Protein AF-A0A818NCE5-F1 (afdb_monomer)

Nearest PDB structures (foldseek):
  3apo-assembly1_A  TM=4.478E-01  e=1.275E-03  Mus musculus
  1x5d-assembly1_A  TM=5.214E-01  e=1.894E-02  Homo sapiens
  1v9w-assembly1_A  TM=5.806E-01  e=6.401E-01  Mus musculus
  7xq3-assembly1_C  TM=5.346E-01  e=2.468E+00  Oncomelania hupensis
  8dbt-assembly1_W  TM=2.661E-01  e=5.291E+00  Escherichia coli

Radius of gyration: 24.24 Å; Cα contacts (8 Å, |Δi|>4): 466; chains: 1; bounding box: 71×72×62 Å

Organism: NCBI:txid392033

Foldseek 3Di:
DVVVVVVVVVVVVVVVVVVVVVVVVVVVVVVVVCVVQQPAFDDLVPDDPVQLVLLCLLLLFFDPPDPDSVVSSVVSQQAFTDTRCSSVPDLPPQPCPDAAEDAAPVSVVVVVLVVQLAKEKEKEDAAPVLADDPDDDDPVLVSVLQSSVVQLRHHYYYYYLNRPDDDVVRVPDHAIKMWIWDHDAPDSDTDIDIDGDPDPCCSDNSVVSVVLQVVLVVVCVVRPDLPDDDPPLAKEKEKETEDDPPDTTDRSSLSSCCSNCVNHYHYHYHHDHPATIWIWIGHRPDPDIQTCDHNPPPDPDHDYNRDDGSVSVVVVVVVVVCVVPDPCVVVVVVVVVSPDPPPDDPPDPDPDDDDDD

Structure (mmCIF, N/CA/C/O backbone):
data_AF-A0A818NCE5-F1
#
_entry.id   AF-A0A818NCE5-F1
#
loop_
_atom_site.group_PDB
_atom_site.id
_atom_site.type_symbol
_atom_site.label_atom_id
_atom_site.label_alt_id
_atom_site.label_comp_id
_atom_site.label_asym_id
_atom_site.label_entity_id
_atom_site.label_seq_id
_atom_site.pdbx_PDB_ins_code
_atom_site.Cartn_x
_atom_site.Cartn_y
_atom_site.Cartn_z
_atom_site.occupancy
_atom_site.B_iso_or_equiv
_atom_site.auth_seq_id
_atom_site.auth_comp_id
_atom_site.auth_asym_id
_atom_site.auth_atom_id
_atom_site.pdbx_PDB_model_num
ATOM 1 N N . MET A 1 1 ? -53.556 -3.071 -23.554 1.00 58.25 1 MET A N 1
ATOM 2 C CA . MET A 1 1 ? -52.101 -2.890 -23.779 1.00 58.25 1 MET A CA 1
ATOM 3 C C . MET A 1 1 ? -51.393 -2.327 -22.546 1.00 58.25 1 MET A C 1
ATOM 5 O O . MET A 1 1 ? -50.418 -2.923 -22.117 1.00 58.25 1 MET A O 1
ATOM 9 N N . ILE A 1 2 ? -51.922 -1.269 -21.921 1.00 68.62 2 ILE A N 1
ATOM 10 C CA . ILE A 1 2 ? -51.365 -0.621 -20.713 1.00 68.62 2 ILE A CA 1
ATOM 11 C C . ILE A 1 2 ? -51.203 -1.572 -19.508 1.00 68.62 2 ILE A C 1
ATOM 13 O O . ILE A 1 2 ? -50.186 -1.516 -18.826 1.00 68.62 2 ILE A O 1
ATOM 17 N N . SER A 1 3 ? -52.131 -2.513 -19.290 1.00 71.50 3 SER A N 1
ATOM 18 C CA . SER A 1 3 ? -52.043 -3.470 -18.172 1.00 71.50 3 SER A CA 1
ATOM 19 C C . SER A 1 3 ? -50.799 -4.365 -18.227 1.00 71.50 3 SER A C 1
ATOM 21 O O . SER A 1 3 ? -50.176 -4.601 -17.199 1.00 71.50 3 SER A O 1
ATOM 23 N N . ARG A 1 4 ? -50.379 -4.812 -19.420 1.00 74.19 4 ARG A N 1
ATOM 24 C CA . ARG A 1 4 ? -49.180 -5.653 -19.583 1.00 74.19 4 ARG A CA 1
ATOM 25 C C . ARG A 1 4 ? -47.896 -4.902 -19.226 1.00 74.19 4 ARG A C 1
ATOM 27 O O . ARG A 1 4 ? -47.033 -5.480 -18.579 1.00 74.19 4 ARG A O 1
ATOM 34 N N . TYR A 1 5 ? -47.795 -3.619 -19.576 1.00 83.56 5 TYR A N 1
ATOM 35 C CA . TYR A 1 5 ? -46.645 -2.791 -19.196 1.00 83.56 5 TYR A CA 1
ATOM 36 C C . TYR A 1 5 ? -46.594 -2.535 -17.687 1.00 83.56 5 TYR A C 1
ATOM 38 O O . TYR A 1 5 ? -45.516 -2.593 -17.106 1.00 83.56 5 TYR A O 1
ATOM 46 N N . ILE A 1 6 ? -47.746 -2.352 -17.034 1.00 86.38 6 ILE A N 1
ATOM 47 C CA . ILE A 1 6 ? -47.818 -2.198 -15.573 1.00 86.38 6 ILE A CA 1
ATOM 48 C C . ILE A 1 6 ? -47.312 -3.459 -14.859 1.00 86.38 6 ILE A C 1
ATOM 50 O O . ILE A 1 6 ? -46.523 -3.346 -13.924 1.00 86.38 6 ILE A O 1
ATOM 54 N N . PHE A 1 7 ? -47.693 -4.656 -15.320 1.00 86.69 7 PHE A N 1
ATOM 55 C CA . PHE A 1 7 ? -47.187 -5.910 -14.746 1.00 86.69 7 PHE A CA 1
ATOM 56 C C . PHE A 1 7 ? -45.677 -6.083 -14.938 1.00 86.69 7 PHE A C 1
ATOM 58 O O . PHE A 1 7 ? -44.996 -6.536 -14.023 1.00 86.69 7 PHE A O 1
ATOM 65 N N . VAL A 1 8 ? -45.137 -5.673 -16.088 1.00 87.88 8 VAL A N 1
ATOM 66 C CA . VAL A 1 8 ? -43.687 -5.699 -16.336 1.00 87.88 8 VAL A CA 1
ATOM 67 C C . VAL A 1 8 ? -42.954 -4.696 -15.437 1.00 87.88 8 VAL A C 1
ATOM 69 O O . VAL A 1 8 ? -41.940 -5.043 -14.838 1.00 87.88 8 VAL A O 1
ATOM 72 N N . CYS A 1 9 ? -43.480 -3.480 -15.261 1.00 84.56 9 CYS A N 1
ATOM 73 C CA . CYS A 1 9 ? -42.912 -2.504 -14.328 1.00 84.56 9 CYS A CA 1
ATOM 74 C C . CYS A 1 9 ? -42.954 -3.006 -12.877 1.00 84.56 9 CYS A C 1
ATOM 76 O O . CYS A 1 9 ? -41.949 -2.912 -12.176 1.00 84.56 9 CYS A O 1
ATOM 78 N N . LEU A 1 10 ? -44.072 -3.594 -12.436 1.00 88.56 10 LEU A N 1
ATOM 79 C CA . LEU A 1 10 ? -44.191 -4.202 -11.106 1.00 88.56 10 LEU A CA 1
ATOM 80 C C . LEU A 1 10 ? -43.206 -5.357 -10.909 1.00 88.56 10 LEU A C 1
ATOM 82 O O . LEU A 1 10 ? -42.620 -5.468 -9.835 1.00 88.56 10 LEU A O 1
ATOM 86 N N . TYR A 1 11 ? -42.978 -6.173 -11.940 1.00 91.00 11 TYR A N 1
ATOM 87 C CA . TYR A 1 11 ? -41.977 -7.236 -11.908 1.00 91.00 11 TYR A CA 1
ATOM 88 C C . TYR A 1 11 ? -40.563 -6.678 -11.696 1.00 91.00 11 TYR A C 1
ATOM 90 O O . TYR A 1 11 ? -39.866 -7.130 -10.793 1.00 91.00 11 TYR A O 1
ATOM 98 N N . PHE A 1 12 ? -40.152 -5.655 -12.455 1.00 84.06 12 PHE A N 1
ATOM 99 C CA . PHE A 1 12 ? -38.830 -5.037 -12.280 1.00 84.06 12 PHE A CA 1
ATOM 100 C C . PHE A 1 12 ? -38.672 -4.349 -10.922 1.00 84.06 12 PHE A C 1
ATOM 102 O O . PHE A 1 12 ? -37.614 -4.456 -10.305 1.00 84.06 12 PHE A O 1
ATOM 109 N N . ILE A 1 13 ? -39.723 -3.687 -10.431 1.00 80.00 13 ILE A N 1
ATOM 110 C CA . ILE A 1 13 ? -39.726 -3.068 -9.101 1.00 80.00 13 ILE A CA 1
ATOM 111 C C . ILE A 1 13 ? -39.593 -4.149 -8.021 1.00 80.00 13 ILE A C 1
ATOM 113 O O . ILE A 1 13 ? -38.730 -4.043 -7.155 1.00 80.00 13 ILE A O 1
ATOM 117 N N . SER A 1 14 ? -40.387 -5.220 -8.094 1.00 81.62 14 SER A N 1
ATOM 118 C CA . SER A 1 14 ? -40.321 -6.343 -7.153 1.00 81.62 14 SER A CA 1
ATOM 119 C C . SER A 1 14 ? -38.953 -7.026 -7.177 1.00 81.62 14 SER A C 1
ATOM 121 O O . SER A 1 14 ? -38.355 -7.224 -6.123 1.00 81.62 14 SER A O 1
ATOM 123 N N . PHE A 1 15 ? -38.409 -7.301 -8.363 1.00 83.25 15 PHE A N 1
ATOM 124 C CA . PHE A 1 15 ? -37.081 -7.888 -8.529 1.00 83.25 15 PHE A CA 1
ATOM 125 C C . PHE A 1 15 ? -35.980 -6.993 -7.943 1.00 83.25 15 PHE A C 1
ATOM 127 O O . PHE A 1 15 ? -35.082 -7.478 -7.256 1.00 83.25 15 PHE A O 1
ATOM 134 N N . PHE A 1 16 ? -36.075 -5.675 -8.141 1.00 80.00 16 PHE A N 1
ATOM 135 C CA . PHE A 1 16 ? -35.169 -4.712 -7.521 1.00 80.00 16 PHE A CA 1
ATOM 136 C C . PHE A 1 16 ? -35.257 -4.745 -5.989 1.00 80.00 16 PHE A C 1
ATOM 138 O O . PHE A 1 16 ? -34.224 -4.800 -5.322 1.00 80.00 16 PHE A O 1
ATOM 145 N N . PHE A 1 17 ? -36.467 -4.765 -5.421 1.00 77.62 17 PHE A N 1
ATOM 146 C CA . PHE A 1 17 ? -36.656 -4.862 -3.971 1.00 77.62 17 PHE A CA 1
ATOM 147 C C . PHE A 1 17 ? -36.130 -6.182 -3.402 1.00 77.62 17 PHE A C 1
ATOM 149 O O . PHE A 1 17 ? -35.445 -6.160 -2.385 1.00 77.62 17 PHE A O 1
ATOM 156 N N . ILE A 1 18 ? -36.388 -7.313 -4.063 1.00 78.56 18 ILE A N 1
ATOM 157 C CA . ILE A 1 18 ? -35.902 -8.630 -3.631 1.00 78.56 18 ILE A CA 1
ATOM 158 C C . ILE A 1 18 ? -34.373 -8.663 -3.634 1.00 78.56 18 ILE A C 1
ATOM 160 O O . ILE A 1 18 ? -33.782 -9.071 -2.638 1.00 78.56 18 ILE A O 1
ATOM 164 N N . ASN A 1 19 ? -33.725 -8.162 -4.690 1.00 68.50 19 ASN A N 1
ATOM 165 C CA . ASN A 1 19 ? -32.264 -8.070 -4.727 1.00 68.50 19 ASN A CA 1
ATOM 166 C C . ASN A 1 19 ? -31.724 -7.156 -3.626 1.00 68.50 19 ASN A C 1
ATOM 168 O O . ASN A 1 19 ? -30.747 -7.499 -2.974 1.00 68.50 19 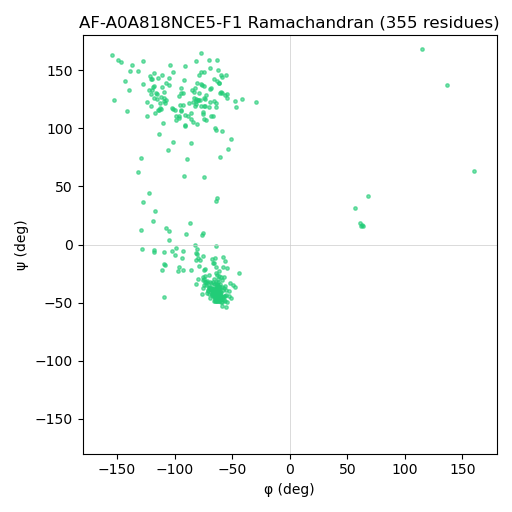ASN A O 1
ATOM 172 N N . ARG A 1 20 ? -32.389 -6.031 -3.342 1.00 71.62 20 ARG A N 1
ATOM 173 C CA . ARG A 1 20 ? -31.982 -5.147 -2.242 1.00 71.62 20 ARG A CA 1
ATOM 174 C C . ARG A 1 20 ? -32.150 -5.780 -0.868 1.00 71.62 20 ARG A C 1
ATOM 176 O O . ARG A 1 20 ? -31.291 -5.588 -0.014 1.00 71.62 20 ARG A O 1
ATOM 183 N N . VAL A 1 21 ? -33.220 -6.538 -0.647 1.00 70.06 21 VAL A N 1
ATOM 184 C CA . VAL A 1 21 ? -33.417 -7.295 0.595 1.00 70.06 21 VAL A CA 1
ATOM 185 C C . VAL A 1 21 ? -32.382 -8.411 0.710 1.00 70.06 21 VAL A C 1
ATOM 187 O O . VAL A 1 21 ? -31.851 -8.622 1.794 1.00 70.06 21 VAL A O 1
ATOM 190 N N . TYR A 1 22 ? -32.044 -9.082 -0.391 1.00 70.50 22 TYR A N 1
ATOM 191 C CA . TYR A 1 22 ? -30.998 -10.101 -0.424 1.00 70.50 22 TYR A CA 1
ATOM 192 C C . TYR A 1 22 ? -29.609 -9.514 -0.136 1.00 70.50 22 TYR A C 1
ATOM 194 O O . TYR A 1 22 ? -28.884 -10.062 0.691 1.00 70.50 22 TYR A O 1
ATOM 202 N N . ASP A 1 23 ? -29.270 -8.366 -0.727 1.00 56.53 23 ASP A N 1
ATOM 203 C CA . ASP A 1 23 ? -28.036 -7.626 -0.440 1.00 56.53 23 ASP A CA 1
ATOM 204 C C . ASP A 1 23 ? -27.967 -7.215 1.037 1.00 56.53 23 ASP A C 1
ATOM 206 O O . ASP A 1 23 ? -26.934 -7.379 1.688 1.00 56.53 23 ASP A O 1
ATOM 210 N N . LEU A 1 24 ? -29.078 -6.714 1.590 1.00 61.72 24 LEU A N 1
ATOM 211 C CA . LEU A 1 24 ? -29.182 -6.370 3.008 1.00 61.72 24 LEU A CA 1
ATOM 212 C C . LEU A 1 24 ? -29.054 -7.609 3.897 1.00 61.72 24 LEU A C 1
ATOM 214 O O . LEU A 1 24 ? -28.358 -7.555 4.902 1.00 61.72 24 LEU A O 1
ATOM 218 N N . TYR A 1 25 ? -29.679 -8.729 3.539 1.00 68.25 25 TYR A N 1
ATOM 219 C CA . TYR A 1 25 ? -29.597 -9.979 4.291 1.00 68.25 25 TYR A CA 1
ATOM 220 C C . TYR A 1 25 ? -28.177 -10.554 4.286 1.00 68.25 25 TYR A C 1
ATOM 222 O O . TYR A 1 25 ? -27.645 -10.867 5.348 1.00 68.25 25 TYR A O 1
ATOM 230 N N . GLN A 1 26 ? -27.533 -10.627 3.117 1.00 58.28 26 GLN A N 1
ATOM 231 C CA . GLN A 1 26 ? -26.119 -10.985 2.975 1.00 58.28 26 GLN A CA 1
ATOM 232 C C . GLN A 1 26 ? -25.238 -10.068 3.830 1.00 58.28 26 GLN A C 1
ATOM 234 O O . GLN A 1 26 ? -24.364 -10.548 4.550 1.00 58.28 26 GLN A O 1
ATOM 239 N N . TYR A 1 27 ? -25.513 -8.761 3.817 1.00 55.12 27 TYR A N 1
ATOM 240 C CA . TYR A 1 27 ? -24.816 -7.790 4.650 1.00 55.12 27 TYR A CA 1
ATOM 241 C C . TYR A 1 27 ? -25.033 -8.045 6.146 1.00 55.12 27 TYR A C 1
ATOM 243 O O . TYR A 1 27 ? -24.051 -8.117 6.872 1.00 55.12 27 TYR A O 1
ATOM 251 N N . TYR A 1 28 ? -26.269 -8.244 6.616 1.00 52.88 28 TYR A N 1
ATOM 252 C CA . TYR A 1 28 ? -26.583 -8.520 8.025 1.00 52.88 28 TYR A CA 1
ATOM 253 C C . TYR A 1 28 ? -26.007 -9.851 8.507 1.00 52.88 28 TYR A C 1
ATOM 255 O O . TYR A 1 28 ? -25.468 -9.917 9.610 1.00 52.88 28 TYR A O 1
ATOM 263 N N . PHE A 1 29 ? -26.082 -10.900 7.691 1.00 54.97 29 PHE A N 1
ATOM 264 C CA . PHE A 1 29 ? -25.510 -12.204 8.006 1.00 54.97 29 PHE A CA 1
ATOM 265 C C . PHE A 1 29 ? -23.981 -12.126 8.099 1.00 54.97 29 PHE A C 1
ATOM 267 O O . PHE A 1 29 ? -23.380 -12.615 9.059 1.00 54.97 29 PHE A O 1
ATOM 274 N N . HIS A 1 30 ? -23.352 -11.416 7.162 1.00 50.16 30 HIS A N 1
ATOM 275 C CA . HIS A 1 30 ? -21.926 -11.119 7.206 1.00 50.16 30 HIS A CA 1
ATOM 276 C C . HIS A 1 30 ? -21.578 -10.195 8.389 1.00 50.16 30 HIS A C 1
ATOM 278 O O . HIS A 1 30 ? -20.522 -10.340 8.988 1.00 50.16 30 HIS A O 1
ATOM 284 N N . LEU A 1 31 ? -22.444 -9.264 8.795 1.00 47.69 31 LEU A N 1
ATOM 285 C CA . LEU A 1 31 ? -22.202 -8.391 9.950 1.00 47.69 31 LEU A CA 1
ATOM 286 C C . LEU A 1 31 ? -22.319 -9.154 11.280 1.00 47.69 31 LEU A C 1
ATOM 288 O O . LEU A 1 31 ? -21.504 -8.959 12.177 1.00 47.69 31 LEU A O 1
ATOM 292 N N . SER A 1 32 ? -23.316 -10.034 11.405 1.00 46.62 32 SER A N 1
ATOM 293 C CA . SER A 1 32 ? -23.622 -10.809 12.615 1.00 46.62 32 SER A CA 1
ATOM 294 C C . SER A 1 32 ? -22.555 -11.866 12.909 1.00 46.62 32 SER A C 1
ATOM 296 O O . SER A 1 32 ? -22.051 -11.946 14.029 1.00 46.62 32 SER A O 1
ATOM 298 N N . THR A 1 33 ? -22.137 -12.618 11.889 1.00 47.94 33 THR A N 1
ATOM 299 C CA . THR A 1 33 ? -21.069 -13.623 12.018 1.00 47.94 33 THR A CA 1
ATOM 300 C C . THR A 1 33 ? -19.709 -12.974 12.272 1.00 47.94 33 THR A C 1
ATOM 302 O O . THR A 1 33 ? -18.955 -13.437 13.130 1.00 47.94 33 THR A O 1
ATOM 305 N N . HIS A 1 34 ? -19.416 -11.842 11.620 1.00 48.38 34 HIS A N 1
ATOM 306 C CA . HIS A 1 34 ? -18.199 -11.083 11.892 1.00 48.38 34 HIS A CA 1
ATOM 307 C C . HIS A 1 34 ? -18.220 -10.416 13.273 1.00 48.38 34 HIS A C 1
ATOM 309 O O . HIS A 1 34 ? -17.162 -10.348 13.882 1.00 48.38 34 HIS A O 1
ATOM 315 N N . ASN A 1 35 ? -19.365 -9.981 13.816 1.00 45.00 35 ASN A N 1
ATOM 316 C CA . ASN A 1 35 ? -19.436 -9.333 15.136 1.00 45.00 35 ASN A CA 1
ATOM 317 C C . ASN A 1 35 ? -19.048 -10.247 16.311 1.00 45.00 35 ASN A C 1
ATOM 319 O O . ASN A 1 35 ? -18.437 -9.775 17.269 1.00 45.00 35 ASN A O 1
ATOM 323 N N . LEU A 1 36 ? -19.346 -11.548 16.240 1.00 44.91 36 LEU A N 1
ATOM 324 C CA . LEU A 1 36 ? -18.985 -12.502 17.300 1.00 44.91 36 LEU A CA 1
ATOM 325 C C . LEU A 1 36 ? -17.471 -12.792 17.341 1.00 44.91 36 LEU A C 1
ATOM 327 O O . LEU A 1 36 ? -16.900 -12.972 18.417 1.00 44.91 36 LEU A O 1
ATOM 331 N N . PHE A 1 37 ? -16.801 -12.784 16.183 1.00 42.78 37 PHE A N 1
ATOM 332 C CA . PHE A 1 37 ? -15.349 -12.987 16.071 1.00 42.78 37 PHE A CA 1
ATOM 333 C C . PHE A 1 37 ? -14.534 -11.680 16.079 1.00 42.78 37 PHE A C 1
ATOM 335 O O . PHE A 1 37 ? -13.346 -11.701 16.413 1.00 42.78 37 PHE A O 1
ATOM 342 N N . SER A 1 38 ? -15.139 -10.539 15.733 1.00 51.25 38 SER A N 1
ATOM 343 C CA . SER A 1 38 ? -14.457 -9.242 15.631 1.00 51.25 38 SER A CA 1
ATOM 344 C C . SER A 1 38 ? -14.143 -8.627 16.990 1.00 51.25 38 SER A C 1
ATOM 346 O O . SER A 1 38 ? -13.140 -7.936 17.112 1.00 51.25 38 SER A O 1
ATOM 348 N N . GLN A 1 39 ? -14.935 -8.894 18.028 1.00 55.91 39 GLN A N 1
ATOM 349 C CA . GLN A 1 39 ? -14.765 -8.224 19.324 1.00 55.91 39 GLN A CA 1
ATOM 350 C C . GLN A 1 39 ? -13.668 -8.843 20.205 1.00 55.91 39 GLN A C 1
ATOM 352 O O . GLN A 1 39 ? -13.233 -8.232 21.180 1.00 55.91 39 GLN A O 1
ATOM 357 N N . GLN A 1 40 ? -13.174 -10.043 19.879 1.00 64.94 40 GLN A N 1
ATOM 358 C CA . GLN A 1 40 ? -12.162 -10.707 20.702 1.00 64.94 40 GLN A CA 1
ATOM 359 C C . GLN A 1 40 ? -10.760 -10.154 20.409 1.00 64.94 40 GLN A C 1
ATOM 361 O O . GLN A 1 40 ? -10.133 -10.488 19.399 1.00 64.94 40 GLN A O 1
ATOM 366 N N . ILE A 1 41 ? -10.262 -9.320 21.326 1.00 71.06 41 ILE A N 1
ATOM 367 C CA . ILE A 1 41 ? -8.888 -8.806 21.320 1.00 71.06 41 ILE A CA 1
ATOM 368 C C . ILE A 1 41 ? -7.917 -9.947 21.637 1.00 71.06 41 ILE A C 1
ATOM 370 O O . ILE A 1 41 ? -8.116 -10.712 22.582 1.00 71.06 41 ILE A O 1
ATOM 374 N N . VAL A 1 42 ? -6.843 -10.047 20.857 1.00 79.75 42 VAL A N 1
ATOM 375 C CA . VAL A 1 42 ? -5.772 -11.030 21.047 1.00 79.75 42 VAL A CA 1
ATOM 376 C C . VAL A 1 42 ? -4.549 -10.348 21.636 1.00 79.75 42 VAL A C 1
ATOM 378 O O . VAL A 1 42 ? -4.151 -9.265 21.203 1.00 79.75 42 VAL A O 1
ATOM 381 N N . SER A 1 43 ? -3.911 -10.992 22.611 1.00 81.38 43 SER A N 1
ATOM 382 C CA . SER A 1 43 ? -2.629 -10.520 23.125 1.00 81.38 43 SER A CA 1
ATOM 383 C C . SER A 1 43 ? -1.526 -10.715 22.084 1.00 81.38 43 SER A C 1
ATOM 385 O O . SER A 1 43 ? -1.192 -11.843 21.719 1.00 81.38 43 SER A O 1
ATOM 387 N N . ILE A 1 44 ? -0.920 -9.608 21.661 1.00 84.06 44 ILE A N 1
ATOM 388 C CA . ILE A 1 44 ? 0.079 -9.547 20.584 1.00 84.06 44 ILE A CA 1
ATOM 389 C C . ILE A 1 44 ? 1.316 -10.407 20.911 1.00 84.06 44 ILE A C 1
ATOM 391 O O . ILE A 1 44 ? 1.871 -11.063 20.033 1.00 84.06 44 ILE A O 1
ATOM 395 N N . ASN A 1 45 ? 1.692 -10.501 22.191 1.00 87.25 45 ASN A N 1
ATOM 396 C CA . ASN A 1 45 ? 2.852 -11.275 22.652 1.00 87.25 45 ASN A CA 1
ATOM 397 C C . ASN A 1 45 ? 2.744 -12.784 22.369 1.00 87.25 45 ASN A C 1
ATOM 399 O O . ASN A 1 45 ? 3.764 -13.449 22.152 1.00 87.25 45 ASN A O 1
ATOM 403 N N . GLN A 1 46 ? 1.520 -13.319 22.335 1.00 88.12 46 GLN A N 1
ATOM 404 C CA . GLN A 1 46 ? 1.255 -14.738 22.077 1.00 88.12 46 GLN A CA 1
ATOM 405 C C . GLN A 1 46 ? 1.316 -15.092 20.584 1.00 88.12 46 GLN A C 1
ATOM 407 O O . GLN A 1 46 ? 1.348 -16.269 20.239 1.00 88.12 46 GLN A O 1
ATOM 412 N N . LEU A 1 47 ? 1.356 -14.096 19.695 1.00 89.75 47 LEU A N 1
ATOM 413 C CA . LEU A 1 47 ? 1.340 -14.322 18.255 1.00 89.75 47 LEU A CA 1
ATOM 414 C C . LEU A 1 47 ? 2.702 -14.776 17.726 1.00 89.75 47 LEU A C 1
ATOM 416 O O . LEU A 1 47 ? 3.771 -14.377 18.207 1.00 89.75 47 LEU A O 1
ATOM 420 N N . ASN A 1 48 ? 2.658 -15.594 16.681 1.00 91.81 48 ASN A N 1
ATOM 421 C CA . ASN A 1 48 ? 3.841 -16.022 15.944 1.00 91.81 48 ASN A CA 1
ATOM 422 C C . ASN A 1 48 ? 4.279 -14.951 14.935 1.00 91.81 48 ASN A C 1
ATOM 424 O O . ASN A 1 48 ? 3.470 -14.151 14.469 1.00 91.81 48 ASN A O 1
ATOM 428 N N . ILE A 1 49 ? 5.552 -14.980 14.519 1.00 92.38 49 ILE A N 1
ATOM 429 C CA . ILE A 1 49 ? 6.117 -14.021 13.547 1.00 92.38 49 ILE A CA 1
ATOM 430 C C . ILE A 1 49 ? 5.272 -13.951 12.266 1.00 92.38 49 ILE A C 1
ATOM 432 O O . ILE A 1 49 ? 4.945 -12.863 11.804 1.00 92.38 49 ILE A O 1
ATOM 436 N N . LYS A 1 50 ? 4.845 -15.102 11.727 1.00 91.12 50 LYS A N 1
ATOM 437 C CA . LYS A 1 50 ? 3.994 -15.158 10.526 1.00 91.12 50 LYS A CA 1
ATOM 438 C C . LYS A 1 50 ? 2.640 -14.465 10.722 1.00 91.12 50 LYS A C 1
ATOM 440 O O . LYS A 1 50 ? 2.166 -13.806 9.805 1.00 91.12 50 LYS A O 1
ATOM 445 N N . GLN A 1 51 ? 2.038 -14.586 11.907 1.00 91.62 51 GLN A N 1
ATOM 446 C CA . GLN A 1 51 ? 0.767 -13.930 12.232 1.00 91.62 51 GLN A CA 1
ATOM 447 C C . GLN A 1 51 ? 0.948 -12.414 12.359 1.00 91.62 51 GLN A C 1
ATOM 449 O O . GLN A 1 51 ? 0.157 -11.661 11.805 1.00 91.62 51 GLN A O 1
ATOM 454 N N . LEU A 1 52 ? 2.027 -11.960 13.005 1.00 92.06 52 LEU A N 1
ATOM 455 C CA . LEU A 1 52 ? 2.366 -10.533 13.083 1.00 92.06 52 LEU A CA 1
ATOM 456 C C . LEU A 1 52 ? 2.586 -9.933 11.687 1.00 92.06 52 LEU A C 1
ATOM 458 O O . LEU A 1 52 ? 2.022 -8.894 11.357 1.00 92.06 52 LEU A O 1
ATOM 462 N N . GLN A 1 53 ? 3.347 -10.623 10.836 1.00 92.06 53 GLN A N 1
ATOM 463 C CA . GLN A 1 53 ? 3.560 -10.229 9.443 1.00 92.06 53 GLN A CA 1
ATOM 464 C C . GLN A 1 53 ? 2.251 -10.185 8.648 1.00 92.06 53 GLN A C 1
ATOM 466 O O . GLN A 1 53 ? 2.038 -9.267 7.860 1.00 92.06 53 GLN A O 1
ATOM 471 N N . HIS A 1 54 ? 1.365 -11.160 8.849 1.00 89.81 54 HIS A N 1
ATOM 472 C CA . HIS A 1 54 ? 0.049 -11.188 8.217 1.00 89.81 54 HIS A CA 1
ATOM 473 C C . HIS A 1 54 ? -0.802 -9.970 8.611 1.00 89.81 54 HIS A C 1
ATOM 475 O O . HIS A 1 54 ? -1.312 -9.286 7.729 1.00 89.81 54 HIS A O 1
ATOM 481 N N . ILE A 1 55 ? -0.847 -9.620 9.899 1.00 89.06 55 ILE A N 1
ATOM 482 C CA . ILE A 1 55 ? -1.555 -8.428 10.391 1.00 89.06 55 ILE A CA 1
ATOM 483 C C . ILE A 1 55 ? -0.986 -7.148 9.768 1.00 89.06 55 ILE A C 1
ATOM 485 O O . ILE A 1 55 ? -1.735 -6.311 9.265 1.00 89.06 55 ILE A O 1
ATOM 489 N N . LEU A 1 56 ? 0.342 -6.995 9.747 1.00 90.00 56 LEU A N 1
ATOM 490 C CA . LEU A 1 56 ? 0.982 -5.835 9.117 1.00 90.00 56 LEU A CA 1
ATOM 491 C C . LEU A 1 56 ? 0.654 -5.748 7.619 1.00 90.00 56 LEU A C 1
ATOM 493 O O . LEU A 1 56 ? 0.426 -4.652 7.107 1.00 90.00 56 LEU A O 1
ATOM 497 N N . ASN A 1 57 ? 0.559 -6.890 6.931 1.00 89.31 57 ASN A N 1
ATOM 498 C CA . ASN A 1 57 ? 0.137 -6.941 5.532 1.00 89.31 57 ASN A CA 1
ATOM 499 C C . ASN A 1 57 ? -1.311 -6.489 5.343 1.00 89.31 57 ASN A C 1
ATOM 501 O O . ASN A 1 57 ? -1.549 -5.677 4.453 1.00 89.31 57 ASN A O 1
ATOM 505 N N . LEU A 1 58 ? -2.247 -6.956 6.176 1.00 87.06 58 LEU A N 1
ATOM 506 C CA . LEU A 1 58 ? -3.654 -6.534 6.129 1.00 87.06 58 LEU A CA 1
ATOM 507 C C . LEU A 1 58 ? -3.817 -5.035 6.408 1.00 87.06 58 LEU A C 1
ATOM 509 O O . LEU A 1 58 ? -4.651 -4.367 5.803 1.00 87.06 58 LEU A O 1
ATOM 513 N N . ARG A 1 59 ? -2.984 -4.482 7.294 1.00 86.44 59 ARG A N 1
ATOM 514 C CA . ARG A 1 59 ? -2.970 -3.048 7.617 1.00 86.44 59 ARG A CA 1
ATOM 515 C C . ARG A 1 59 ? -2.187 -2.206 6.605 1.00 86.44 59 ARG A C 1
ATOM 517 O O . ARG A 1 59 ? -2.226 -0.981 6.683 1.00 86.44 59 ARG A O 1
ATOM 524 N N . GLY A 1 60 ? -1.487 -2.829 5.658 1.00 88.75 60 GLY A N 1
ATOM 525 C CA . GLY A 1 60 ? -0.719 -2.130 4.628 1.00 88.75 60 GLY A CA 1
ATOM 526 C C . GLY A 1 60 ? 0.496 -1.390 5.184 1.00 88.75 60 GLY A C 1
ATOM 527 O O . GLY A 1 60 ? 0.775 -0.256 4.791 1.00 88.75 60 GLY A O 1
ATOM 528 N N . ILE A 1 61 ? 1.207 -2.035 6.110 1.00 90.31 61 ILE A N 1
ATOM 529 C CA . ILE A 1 61 ? 2.425 -1.533 6.749 1.00 90.31 61 ILE A CA 1
ATOM 530 C C . ILE A 1 61 ? 3.615 -2.347 6.245 1.00 90.31 61 ILE A C 1
ATOM 532 O O . ILE A 1 61 ? 3.629 -3.573 6.346 1.00 90.31 61 ILE A O 1
ATOM 536 N N . ALA A 1 62 ? 4.634 -1.663 5.729 1.00 91.38 62 ALA A N 1
ATOM 537 C CA . ALA A 1 62 ? 5.841 -2.316 5.240 1.00 91.38 62 ALA A CA 1
ATOM 538 C C . ALA A 1 62 ? 6.835 -2.608 6.374 1.00 91.38 62 ALA A C 1
ATOM 540 O O . ALA A 1 62 ? 7.183 -1.704 7.129 1.00 91.38 62 ALA A O 1
ATOM 541 N N . TYR A 1 63 ? 7.354 -3.837 6.441 1.00 90.75 63 TYR A N 1
ATOM 542 C CA . TYR A 1 63 ? 8.297 -4.299 7.480 1.00 90.75 63 TYR A CA 1
ATOM 543 C C . TYR A 1 63 ? 9.626 -4.818 6.895 1.00 90.75 63 TYR A C 1
ATOM 545 O O . TYR A 1 63 ? 10.153 -5.867 7.259 1.00 90.75 63 TYR A O 1
ATOM 553 N N . VAL A 1 64 ? 10.182 -4.081 5.933 1.00 88.62 64 VAL A N 1
ATOM 554 C CA . VAL A 1 64 ? 11.415 -4.456 5.218 1.00 88.62 64 VAL A CA 1
ATOM 555 C C . VAL A 1 64 ? 12.605 -4.627 6.174 1.00 88.62 64 VAL A C 1
ATOM 557 O O . VAL A 1 64 ? 12.907 -3.710 6.931 1.00 88.62 64 VAL A O 1
ATOM 560 N N . ASN A 1 65 ? 13.326 -5.749 6.054 1.00 86.75 65 ASN A N 1
ATOM 561 C CA . ASN A 1 65 ? 14.502 -6.129 6.860 1.00 86.75 65 ASN A CA 1
ATOM 562 C C . ASN A 1 65 ? 14.236 -6.335 8.362 1.00 86.75 65 ASN A C 1
ATOM 564 O O . ASN A 1 65 ? 15.183 -6.371 9.144 1.00 86.75 65 ASN A O 1
ATOM 568 N N . ILE A 1 66 ? 12.975 -6.488 8.773 1.00 86.50 66 ILE A N 1
ATOM 569 C CA . ILE A 1 66 ? 12.616 -6.721 10.174 1.00 86.50 66 ILE A CA 1
ATOM 570 C C . ILE A 1 66 ? 12.374 -8.210 10.382 1.00 86.50 66 ILE A C 1
ATOM 572 O O . ILE A 1 66 ? 11.357 -8.764 9.954 1.00 86.50 66 ILE A O 1
ATOM 576 N N . ASN A 1 67 ? 13.324 -8.847 11.059 1.00 83.69 67 ASN A N 1
ATOM 577 C CA . ASN A 1 67 ? 13.277 -10.278 11.353 1.00 83.69 67 ASN A CA 1
ATOM 578 C C . ASN A 1 67 ? 12.992 -10.552 12.838 1.00 83.69 67 ASN A C 1
ATOM 580 O O . ASN A 1 67 ? 12.575 -11.654 13.193 1.00 83.69 67 ASN A O 1
ATOM 584 N N . GLU A 1 68 ? 13.186 -9.556 13.704 1.00 91.00 68 GLU A N 1
ATOM 585 C CA . GLU A 1 68 ? 12.989 -9.695 15.142 1.00 91.00 68 GLU A CA 1
ATOM 586 C C . GLU A 1 68 ? 11.504 -9.633 15.515 1.00 91.00 68 GLU A C 1
ATOM 588 O O . GLU A 1 68 ? 10.774 -8.712 15.141 1.00 91.00 68 GLU A O 1
ATOM 593 N N . LYS A 1 69 ? 11.045 -10.612 16.308 1.00 91.88 69 LYS A N 1
ATOM 594 C CA . LYS A 1 69 ? 9.654 -10.664 16.788 1.00 91.88 69 LYS A CA 1
ATOM 595 C C . LYS A 1 69 ? 9.286 -9.402 17.573 1.00 91.88 69 LYS A C 1
ATOM 597 O O . LYS A 1 69 ? 8.174 -8.908 17.433 1.00 91.88 69 LYS A O 1
ATOM 602 N N . TYR A 1 70 ? 10.207 -8.894 18.388 1.00 90.69 70 TYR A N 1
ATOM 603 C CA . TYR A 1 70 ? 9.982 -7.722 19.231 1.00 90.69 70 TYR A CA 1
ATOM 604 C C . TYR A 1 70 ? 9.676 -6.459 18.415 1.00 90.69 70 TYR A C 1
ATOM 606 O O . TYR A 1 70 ? 8.721 -5.745 18.721 1.00 90.69 70 TYR A O 1
ATOM 614 N N . ASP A 1 71 ? 10.415 -6.231 17.331 1.00 89.44 71 ASP A N 1
ATOM 615 C CA . ASP A 1 71 ? 10.177 -5.094 16.443 1.00 89.44 71 ASP A CA 1
ATOM 616 C C . ASP A 1 71 ? 8.838 -5.214 15.711 1.00 89.44 71 ASP A C 1
ATOM 618 O O . ASP A 1 71 ? 8.088 -4.242 15.622 1.00 89.44 71 ASP A O 1
ATOM 622 N N . LEU A 1 72 ? 8.473 -6.422 15.265 1.00 90.56 72 LEU A N 1
ATOM 623 C CA . LEU A 1 72 ? 7.158 -6.667 14.666 1.00 90.56 72 LEU A CA 1
ATOM 624 C C . LEU A 1 72 ? 6.016 -6.410 15.660 1.00 90.56 72 LEU A C 1
ATOM 626 O O . LEU A 1 72 ? 5.008 -5.816 15.281 1.00 90.56 72 LEU A O 1
ATOM 630 N N . ILE A 1 73 ? 6.173 -6.813 16.927 1.00 89.69 73 ILE A N 1
ATOM 631 C CA . ILE A 1 73 ? 5.199 -6.524 17.992 1.00 89.69 73 ILE A CA 1
ATOM 632 C C . ILE A 1 73 ? 5.020 -5.012 18.138 1.00 89.69 73 ILE A C 1
ATOM 634 O O . ILE A 1 73 ? 3.888 -4.536 18.081 1.00 89.69 73 ILE A O 1
ATOM 638 N N . LYS A 1 74 ? 6.117 -4.251 18.241 1.00 87.62 74 LYS A N 1
ATOM 639 C CA . LYS A 1 74 ? 6.064 -2.786 18.352 1.00 87.62 74 LYS A CA 1
ATOM 640 C C . LYS A 1 74 ? 5.323 -2.133 17.191 1.00 87.62 74 LYS A C 1
ATOM 642 O O . LYS A 1 74 ? 4.505 -1.244 17.412 1.00 87.62 74 LYS A O 1
ATOM 647 N N . MET A 1 75 ? 5.585 -2.568 15.959 1.00 87.12 75 MET A N 1
ATOM 648 C CA . MET A 1 75 ? 4.901 -2.029 14.778 1.00 87.12 75 MET A CA 1
ATOM 649 C C . MET A 1 75 ? 3.398 -2.324 14.801 1.00 87.12 75 MET A C 1
ATOM 651 O O . MET A 1 75 ? 2.581 -1.466 14.465 1.00 87.12 75 MET A O 1
ATOM 655 N N . VAL A 1 76 ? 3.014 -3.535 15.211 1.00 87.19 76 VAL A N 1
ATOM 656 C CA . VAL A 1 76 ? 1.601 -3.905 15.343 1.00 87.19 76 VAL A CA 1
ATOM 657 C C . VAL A 1 76 ? 0.934 -3.076 16.445 1.00 87.19 76 VAL A C 1
ATOM 659 O O . VAL A 1 76 ? -0.126 -2.504 16.211 1.00 87.19 76 VAL A O 1
ATOM 662 N N . GLU A 1 77 ? 1.577 -2.911 17.602 1.00 84.44 77 GLU A N 1
ATOM 663 C CA . GLU A 1 77 ? 1.074 -2.086 18.709 1.00 84.44 77 GLU A CA 1
ATOM 664 C C . GLU A 1 77 ? 0.862 -0.620 18.311 1.00 84.44 77 GLU A C 1
ATOM 666 O O . GLU A 1 77 ? -0.160 -0.022 18.658 1.00 84.44 77 GLU A O 1
ATOM 671 N N . GLN A 1 78 ? 1.786 -0.052 17.532 1.00 80.31 78 GLN A N 1
ATOM 672 C CA . GLN A 1 78 ? 1.682 1.315 17.011 1.00 80.31 78 GLN A CA 1
ATOM 673 C C . GLN A 1 78 ? 0.470 1.526 16.101 1.00 80.31 78 GLN A C 1
ATOM 675 O O . GLN A 1 78 ? 0.017 2.658 15.944 1.00 80.31 78 GLN A O 1
ATOM 680 N N . THR A 1 79 ? -0.061 0.453 15.516 1.00 78.94 79 THR A N 1
ATOM 681 C CA . THR A 1 79 ? -1.177 0.517 14.564 1.00 78.94 79 THR A CA 1
ATOM 682 C C . THR A 1 79 ? -2.508 0.062 15.146 1.00 78.94 79 THR A C 1
ATOM 684 O O . THR A 1 79 ? -3.504 0.063 14.432 1.00 78.94 79 THR A O 1
ATOM 687 N N . GLY A 1 80 ? -2.547 -0.257 16.444 1.00 79.19 80 GLY A N 1
ATOM 688 C CA . GLY A 1 80 ? -3.764 -0.592 17.183 1.00 79.19 80 GLY A CA 1
ATOM 689 C C . GLY A 1 80 ? -3.810 -2.036 17.688 1.00 79.19 80 GLY A C 1
ATOM 690 O O . GLY A 1 80 ? -3.005 -2.891 17.314 1.00 79.19 80 GLY A O 1
ATOM 691 N N . SER A 1 81 ? -4.779 -2.314 18.562 1.00 79.38 81 SER A N 1
ATOM 692 C CA . SER A 1 81 ? -5.096 -3.652 19.073 1.00 79.38 81 SER A CA 1
ATOM 693 C C . SER A 1 81 ? -5.379 -4.649 17.954 1.00 79.38 81 SER A C 1
ATOM 695 O O . SER A 1 81 ? -5.936 -4.304 16.913 1.00 79.38 81 SER A O 1
ATOM 697 N N . VAL A 1 82 ? -4.989 -5.902 18.175 1.00 80.94 82 VAL A N 1
ATOM 698 C CA . VAL A 1 82 ? -5.214 -7.001 17.232 1.00 80.94 82 VAL A CA 1
ATOM 699 C C . VAL A 1 82 ? -6.487 -7.736 17.599 1.00 80.94 82 VAL A C 1
ATOM 701 O O . VAL A 1 82 ? -6.691 -8.085 18.764 1.00 80.94 82 VAL A O 1
ATOM 704 N N . ARG A 1 83 ? -7.314 -8.026 16.599 1.00 77.62 83 ARG A N 1
ATOM 705 C CA . ARG A 1 83 ? -8.503 -8.868 16.759 1.00 77.62 83 ARG A CA 1
ATOM 706 C C . ARG A 1 83 ? -8.290 -10.259 16.205 1.00 77.62 83 ARG A C 1
ATOM 708 O O . ARG A 1 83 ? -7.516 -10.450 15.271 1.00 77.62 83 ARG A O 1
ATOM 715 N N . LYS A 1 84 ? -9.041 -11.228 16.735 1.00 76.19 84 LYS A N 1
ATOM 716 C CA . LYS A 1 84 ? -9.007 -12.610 16.232 1.00 76.19 84 LYS A CA 1
ATOM 717 C C . LYS A 1 84 ? -9.316 -12.690 14.744 1.00 76.19 84 LYS A C 1
ATOM 719 O O . LYS A 1 84 ? -8.702 -13.490 14.054 1.00 76.19 84 LYS A O 1
ATOM 724 N N . ILE A 1 85 ? -10.210 -11.840 14.247 1.00 75.88 85 ILE A N 1
ATOM 725 C CA . ILE A 1 85 ? -10.592 -11.852 12.835 1.00 75.88 85 ILE A CA 1
ATOM 726 C C . ILE A 1 85 ? -9.428 -11.526 11.887 1.00 75.88 85 ILE A C 1
ATOM 728 O O . ILE A 1 85 ? -9.300 -12.174 10.856 1.00 75.88 85 ILE A O 1
ATOM 732 N N . GLU A 1 86 ? -8.513 -10.634 12.286 1.00 78.44 86 GLU A N 1
ATOM 733 C CA . GLU A 1 86 ? -7.310 -10.287 11.506 1.00 78.44 86 GLU A CA 1
ATOM 734 C C . GLU A 1 86 ? -6.312 -11.453 11.401 1.00 78.44 86 GLU A C 1
ATOM 736 O O . GLU A 1 86 ? -5.358 -11.374 10.637 1.00 78.44 86 GLU A O 1
ATOM 741 N N . LEU A 1 87 ? -6.480 -12.525 12.185 1.00 81.56 87 LEU A N 1
ATOM 742 C CA . LEU A 1 87 ? -5.625 -13.715 12.110 1.00 81.56 87 LEU A CA 1
ATOM 743 C C . LEU A 1 87 ? -6.090 -14.713 11.049 1.00 81.56 87 LEU A C 1
ATOM 745 O O . LEU A 1 87 ? -5.298 -15.559 10.634 1.00 81.56 87 LEU A O 1
ATOM 749 N N . PHE A 1 88 ? -7.366 -14.646 10.672 1.00 74.56 88 PHE A N 1
ATOM 750 C CA . PHE A 1 88 ? -8.005 -15.600 9.771 1.00 74.56 88 PHE A CA 1
ATOM 751 C C . PHE A 1 88 ? -8.497 -14.951 8.477 1.00 74.56 88 PHE A C 1
ATOM 753 O O . PHE A 1 88 ? -8.947 -15.676 7.598 1.00 74.56 88 PHE A O 1
ATOM 760 N N . GLU A 1 89 ? -8.425 -13.621 8.349 1.00 73.31 89 GLU A N 1
ATOM 761 C CA . GLU A 1 89 ? -8.875 -12.901 7.158 1.00 73.31 89 GLU A CA 1
ATOM 762 C C . GLU A 1 89 ? -7.974 -13.249 5.955 1.00 73.31 89 GLU A C 1
ATOM 764 O O . GLU A 1 89 ? -6.792 -12.886 5.924 1.00 73.31 89 GLU A O 1
ATOM 769 N N . PRO A 1 90 ? -8.491 -13.984 4.954 1.00 68.62 90 PRO A N 1
ATOM 770 C CA . PRO A 1 90 ? -7.672 -14.423 3.839 1.00 68.62 90 PRO A CA 1
ATOM 771 C C . PRO A 1 90 ? -7.351 -13.239 2.930 1.00 68.62 90 PRO A C 1
ATOM 773 O O . PRO A 1 90 ? -8.244 -12.567 2.430 1.00 68.62 90 PRO A O 1
ATOM 776 N N . ILE A 1 91 ? -6.065 -13.047 2.620 1.00 65.69 91 ILE A N 1
ATOM 777 C CA . ILE A 1 91 ? -5.587 -12.061 1.626 1.00 65.69 91 ILE A CA 1
ATOM 778 C C . ILE A 1 91 ? -6.061 -12.417 0.196 1.00 65.69 91 ILE A C 1
ATOM 780 O O . ILE A 1 91 ? -5.944 -11.614 -0.726 1.00 65.69 91 ILE A O 1
ATOM 784 N N . GLU A 1 92 ? -6.590 -13.624 -0.007 1.00 57.56 92 GLU A N 1
ATOM 785 C CA . GLU A 1 92 ? -6.869 -14.209 -1.323 1.00 57.56 92 GLU A CA 1
ATOM 786 C C . GLU A 1 92 ? -8.317 -14.029 -1.809 1.00 57.56 92 GLU A C 1
ATOM 788 O O . GLU A 1 92 ? -8.539 -14.069 -3.018 1.00 57.56 92 GLU A O 1
ATOM 793 N N . ASP A 1 93 ? -9.276 -13.752 -0.916 1.00 52.31 93 ASP A N 1
ATOM 794 C CA . ASP A 1 93 ? -10.710 -13.648 -1.261 1.00 52.31 93 ASP A CA 1
ATOM 795 C C . ASP A 1 93 ? -11.118 -12.282 -1.829 1.00 52.31 93 ASP A C 1
ATOM 797 O O . ASP A 1 93 ? -12.278 -12.042 -2.182 1.00 52.31 93 ASP A 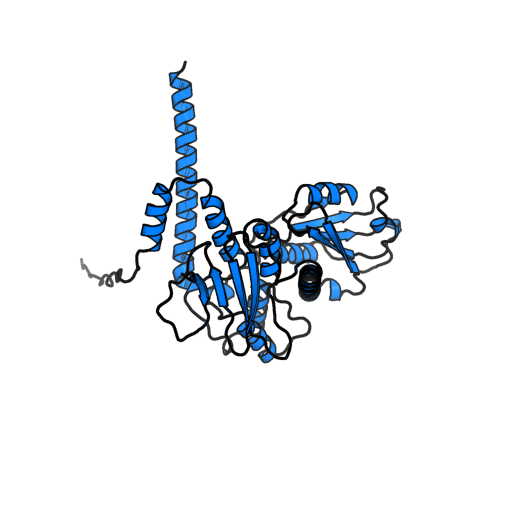O 1
ATOM 801 N N . TYR A 1 94 ? -10.171 -11.355 -1.945 1.00 53.84 94 TYR A N 1
ATOM 802 C CA . TYR A 1 94 ? -10.444 -10.053 -2.528 1.00 53.84 94 TYR A CA 1
ATOM 803 C C . TYR A 1 94 ? -10.587 -10.223 -4.037 1.00 53.84 94 TYR A C 1
ATOM 805 O O . TYR A 1 94 ? -9.684 -10.714 -4.714 1.00 53.84 94 TYR A O 1
ATOM 813 N N . THR A 1 95 ? -11.779 -9.866 -4.529 1.00 49.41 95 THR A N 1
ATOM 814 C CA . THR A 1 95 ? -12.237 -9.984 -5.919 1.00 49.41 95 THR A CA 1
ATOM 815 C C . THR A 1 95 ? -11.076 -9.873 -6.899 1.00 49.41 95 THR A C 1
ATOM 817 O O . THR A 1 95 ? -10.392 -8.849 -6.884 1.00 49.41 95 THR A O 1
ATOM 820 N N . LYS A 1 96 ? -10.883 -10.896 -7.746 1.00 52.78 96 LYS A N 1
ATOM 821 C CA . LYS A 1 96 ? -9.958 -10.893 -8.890 1.00 52.78 96 LYS A CA 1
ATOM 822 C C . LYS A 1 96 ? -10.252 -9.676 -9.776 1.00 52.78 96 LYS A C 1
ATOM 824 O O . LYS A 1 96 ? -10.982 -9.786 -10.759 1.00 52.78 96 LYS A O 1
ATOM 829 N N . ARG A 1 97 ? -9.733 -8.502 -9.420 1.00 58.44 97 ARG A N 1
ATOM 830 C CA . ARG A 1 97 ? -9.637 -7.387 -10.353 1.00 58.44 97 ARG A CA 1
ATOM 831 C C . ARG A 1 97 ? -8.676 -7.878 -11.418 1.00 58.44 97 ARG A C 1
ATOM 833 O O . ARG A 1 97 ? -7.609 -8.383 -11.095 1.00 58.44 97 ARG A O 1
ATOM 840 N N . GLN A 1 98 ? -9.138 -7.893 -12.659 1.00 65.50 98 GLN A N 1
ATOM 841 C CA . GLN A 1 98 ? -8.292 -8.300 -13.765 1.00 65.50 98 GLN A CA 1
ATOM 842 C C . GLN A 1 98 ? -7.302 -7.168 -14.017 1.00 65.50 98 GLN A C 1
ATOM 844 O O . GLN A 1 98 ? -7.723 -6.030 -14.233 1.00 65.50 98 GLN A O 1
ATOM 849 N N . THR A 1 99 ? -6.007 -7.484 -13.998 1.00 74.75 99 THR A N 1
ATOM 850 C CA . THR A 1 99 ? -4.954 -6.568 -14.444 1.00 74.75 99 THR A CA 1
ATOM 851 C C . THR A 1 99 ? -5.334 -5.967 -15.787 1.00 74.75 99 THR A C 1
ATOM 853 O O . THR A 1 99 ? -5.535 -6.707 -16.757 1.00 74.75 99 THR A O 1
ATOM 856 N N . ILE A 1 100 ? -5.381 -4.642 -15.881 1.00 85.25 100 ILE A N 1
ATOM 857 C CA . ILE A 1 100 ? -5.615 -3.997 -17.171 1.00 85.25 100 ILE A CA 1
ATOM 858 C C . ILE A 1 100 ? -4.284 -3.963 -17.916 1.00 85.25 100 ILE A C 1
ATOM 860 O O . ILE A 1 100 ? -3.294 -3.412 -17.425 1.00 85.25 100 ILE A O 1
ATOM 864 N N . VAL A 1 101 ? -4.250 -4.583 -19.093 1.00 86.75 101 VAL A N 1
ATOM 865 C CA . VAL A 1 101 ? -3.095 -4.516 -19.988 1.00 86.75 101 VAL A CA 1
ATOM 866 C C . VAL A 1 101 ? -3.341 -3.397 -20.986 1.00 86.75 101 VAL A C 1
ATOM 868 O O . VAL A 1 101 ? -4.264 -3.460 -21.795 1.00 86.75 101 VAL A O 1
ATOM 871 N N . PHE A 1 102 ? -2.508 -2.369 -20.918 1.00 85.75 102 PHE A N 1
ATOM 872 C CA . PHE A 1 102 ? -2.547 -1.228 -21.814 1.00 85.75 102 PHE A CA 1
ATOM 873 C C . PHE A 1 102 ? -1.599 -1.469 -22.988 1.00 85.75 102 PHE A C 1
ATOM 875 O O . PHE A 1 102 ? -0.422 -1.801 -22.807 1.00 85.75 102 PHE A O 1
ATOM 882 N N . SER A 1 103 ? -2.107 -1.269 -24.203 1.00 78.38 103 SER A N 1
ATOM 883 C CA . SER A 1 103 ? -1.314 -1.375 -25.427 1.00 78.38 103 SER A CA 1
ATOM 884 C C . SER A 1 103 ? -0.370 -0.194 -25.623 1.00 78.38 103 SER A C 1
ATOM 886 O O . SER A 1 103 ? 0.606 -0.325 -26.357 1.00 78.38 103 SER A O 1
ATOM 888 N N . SER A 1 104 ? -0.640 0.948 -24.980 1.00 78.81 104 SER A N 1
ATOM 889 C CA . SER A 1 104 ? 0.246 2.106 -25.025 1.00 78.81 104 SER A CA 1
ATOM 890 C C . SER A 1 104 ? 0.198 2.954 -23.758 1.00 78.81 104 SER A C 1
ATOM 892 O O . SER A 1 104 ? -0.762 2.935 -22.987 1.00 78.81 104 SER A O 1
ATOM 894 N N . TYR A 1 105 ? 1.256 3.740 -23.556 1.00 82.19 105 TYR A N 1
ATOM 895 C CA . TYR A 1 105 ? 1.319 4.702 -22.457 1.00 82.19 105 TYR A CA 1
ATOM 896 C C . TYR A 1 105 ? 0.256 5.803 -22.586 1.00 82.19 105 TYR A C 1
ATOM 898 O O . TYR A 1 105 ? -0.263 6.275 -21.579 1.00 82.19 105 TYR A O 1
ATOM 906 N N . LYS A 1 106 ? -0.096 6.189 -23.820 1.00 82.75 106 LYS A N 1
ATOM 907 C CA . LYS A 1 106 ? -1.157 7.164 -24.076 1.00 82.75 106 LYS A CA 1
ATOM 908 C C . LYS A 1 106 ? -2.517 6.623 -23.637 1.00 82.75 106 LYS A C 1
ATOM 910 O O . LYS A 1 106 ? -3.200 7.292 -22.877 1.00 82.75 106 LYS A O 1
ATOM 915 N N . GLN A 1 107 ? -2.849 5.391 -24.032 1.00 85.12 107 GLN A N 1
ATOM 916 C CA . GLN A 1 107 ? -4.087 4.729 -23.612 1.00 85.12 107 GLN A CA 1
ATOM 917 C C . GLN A 1 107 ? -4.215 4.680 -22.085 1.00 85.12 107 GLN A C 1
ATOM 919 O O . GLN A 1 107 ? -5.300 4.856 -21.543 1.00 85.12 107 GLN A O 1
ATOM 924 N N . LEU A 1 108 ? -3.100 4.446 -21.393 1.00 86.81 108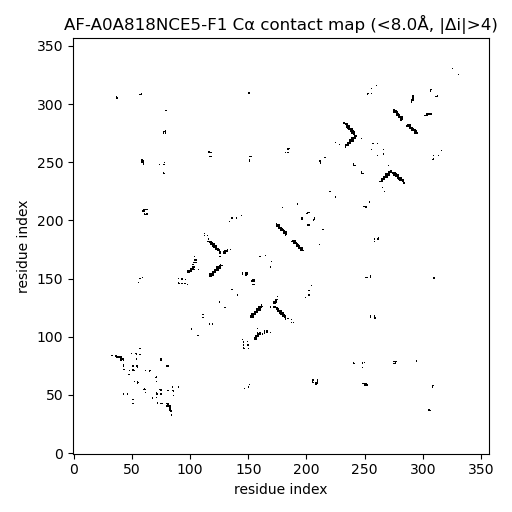 LEU A N 1
ATOM 925 C CA . LEU A 1 108 ? -3.067 4.488 -19.941 1.00 86.81 108 LEU A CA 1
ATOM 926 C C . LEU A 1 108 ? -3.367 5.886 -19.390 1.00 86.81 108 LEU A C 1
ATOM 928 O O . LEU A 1 108 ? -4.166 5.994 -18.468 1.00 86.81 108 LEU A O 1
ATOM 932 N N . LEU A 1 109 ? -2.744 6.942 -19.920 1.00 84.62 109 LEU A N 1
ATOM 933 C CA . LEU A 1 109 ? -3.010 8.302 -19.446 1.00 84.62 109 LEU A CA 1
ATOM 934 C C . LEU A 1 109 ? -4.465 8.703 -19.685 1.00 84.62 109 LEU A C 1
ATOM 936 O O . LEU A 1 109 ? -5.101 9.168 -18.747 1.00 84.62 109 LEU A O 1
ATOM 940 N N . ASP A 1 110 ? -5.002 8.424 -20.875 1.00 85.19 110 ASP A N 1
ATOM 941 C CA . ASP A 1 110 ? -6.402 8.699 -21.213 1.00 85.19 110 ASP A CA 1
ATOM 942 C C . ASP A 1 110 ? -7.348 7.981 -20.226 1.00 85.19 110 ASP A C 1
ATOM 944 O O . ASP A 1 110 ? -8.264 8.582 -19.667 1.00 85.19 110 ASP A O 1
ATOM 948 N N . PHE A 1 111 ? -7.074 6.705 -19.926 1.00 86.06 111 PHE A N 1
ATOM 949 C CA . PHE A 1 111 ? -7.875 5.922 -18.981 1.00 86.06 111 PHE A CA 1
ATOM 950 C C . PHE A 1 111 ? -7.797 6.451 -17.541 1.00 86.06 111 PHE A C 1
ATOM 952 O O . PHE A 1 111 ? -8.788 6.458 -16.807 1.00 86.06 111 PHE A O 1
ATOM 959 N N . VAL A 1 112 ? -6.610 6.873 -17.103 1.00 83.19 112 VAL A N 1
ATOM 960 C CA . VAL A 1 112 ? -6.399 7.378 -15.740 1.00 83.19 112 VAL A CA 1
ATOM 961 C C . VAL A 1 112 ? -6.979 8.784 -15.581 1.00 83.19 112 VAL A C 1
ATOM 963 O O . VAL A 1 112 ? -7.534 9.081 -14.524 1.00 83.19 112 VAL A O 1
ATOM 966 N N . ASP A 1 113 ? -6.928 9.616 -16.623 1.00 81.38 113 ASP A N 1
ATOM 967 C CA . ASP A 1 113 ? -7.577 10.932 -16.661 1.00 81.38 113 ASP A CA 1
ATOM 968 C C . ASP A 1 113 ? -9.107 10.826 -16.526 1.00 81.38 113 ASP A C 1
ATOM 970 O O . ASP A 1 113 ? -9.741 11.696 -15.912 1.00 81.38 113 ASP A O 1
ATOM 974 N N . ASP A 1 114 ? -9.706 9.743 -17.027 1.00 80.31 114 ASP A N 1
ATOM 975 C CA . ASP A 1 114 ? -11.116 9.419 -16.796 1.00 80.31 114 ASP A CA 1
ATOM 976 C C . ASP A 1 114 ? -11.370 8.931 -15.354 1.00 80.31 114 ASP A C 1
ATOM 978 O O . ASP A 1 114 ? -12.389 9.268 -14.741 1.00 80.31 114 ASP A O 1
ATOM 982 N N . CYS A 1 115 ? -10.416 8.207 -1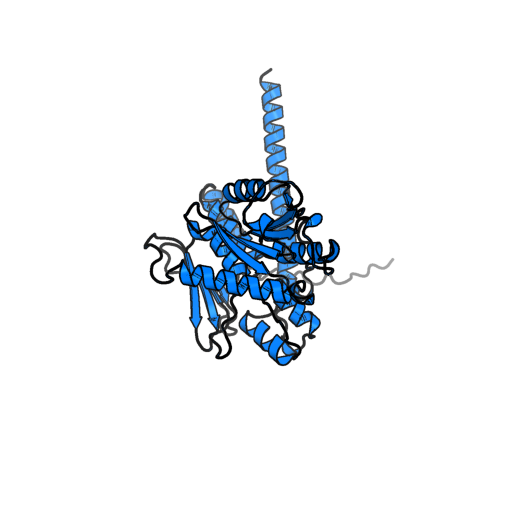4.760 1.00 75.38 115 CYS A N 1
ATOM 983 C CA . CYS A 1 115 ? -10.498 7.611 -13.419 1.00 75.38 115 CYS A CA 1
ATOM 984 C C . CYS A 1 115 ? -9.951 8.527 -12.299 1.00 75.38 115 CYS A C 1
ATOM 986 O O . CYS A 1 115 ? -9.051 8.153 -11.538 1.00 75.38 115 CYS A O 1
ATOM 988 N N . LYS A 1 116 ? -10.551 9.716 -12.164 1.00 67.56 116 LYS A N 1
ATOM 989 C CA . LYS A 1 116 ? -10.046 10.893 -11.416 1.00 67.56 116 LYS A CA 1
ATOM 990 C C . LYS A 1 116 ? -9.745 10.720 -9.918 1.00 67.56 116 LYS A C 1
ATOM 992 O O . LYS A 1 116 ? -8.971 11.508 -9.381 1.00 67.56 116 LYS A O 1
ATOM 997 N N . ASP A 1 117 ? -10.284 9.691 -9.262 1.00 73.69 117 ASP A N 1
ATOM 998 C CA . ASP A 1 117 ? -10.221 9.529 -7.796 1.00 73.69 117 ASP A CA 1
ATOM 999 C C . ASP A 1 117 ? -9.481 8.250 -7.353 1.00 73.69 117 ASP A C 1
ATOM 1001 O O . ASP A 1 117 ? -9.685 7.744 -6.246 1.00 73.69 117 ASP A O 1
ATOM 1005 N N . THR A 1 118 ? -8.645 7.678 -8.228 1.00 83.00 118 THR A N 1
ATOM 1006 C CA . THR A 1 118 ? -7.966 6.395 -7.975 1.00 83.00 118 THR A CA 1
ATOM 1007 C C . THR A 1 118 ? -6.457 6.482 -8.166 1.00 83.00 118 THR A C 1
ATOM 1009 O O . THR A 1 118 ? -5.966 7.097 -9.108 1.00 83.00 118 THR A O 1
ATOM 1012 N N . ILE A 1 119 ? -5.708 5.848 -7.261 1.00 91.06 119 ILE A N 1
ATOM 1013 C CA . ILE A 1 119 ? -4.259 5.676 -7.401 1.00 91.06 119 ILE A CA 1
ATOM 1014 C C . ILE A 1 119 ? -4.001 4.468 -8.302 1.00 91.06 119 ILE A C 1
ATOM 1016 O O . ILE A 1 119 ? -4.590 3.406 -8.083 1.00 91.06 119 ILE A O 1
ATOM 1020 N N . TRP A 1 120 ? -3.076 4.611 -9.252 1.00 92.12 120 TRP A N 1
ATOM 1021 C CA . TRP A 1 120 ? -2.683 3.534 -10.161 1.00 92.12 120 TRP A CA 1
ATOM 1022 C C . TRP A 1 120 ? -1.227 3.135 -9.974 1.00 92.12 120 TRP A C 1
ATOM 1024 O O . TRP A 1 120 ? -0.331 3.977 -10.002 1.00 92.12 120 TRP A O 1
ATOM 1034 N N . PHE A 1 121 ? -0.991 1.836 -9.837 1.00 94.12 121 PHE A N 1
ATOM 1035 C CA . PHE A 1 121 ? 0.321 1.216 -9.790 1.00 94.12 121 PHE A CA 1
ATOM 1036 C C . PHE A 1 121 ? 0.548 0.373 -11.046 1.00 94.12 121 PHE A C 1
ATOM 1038 O O . PHE A 1 121 ? -0.156 -0.597 -11.317 1.00 94.12 121 PHE A O 1
ATOM 1045 N N . ILE A 1 122 ? 1.535 0.764 -11.836 1.00 93.00 122 ILE A N 1
ATOM 1046 C CA . ILE A 1 122 ? 1.703 0.312 -13.210 1.00 93.00 122 ILE A CA 1
ATOM 1047 C C . ILE A 1 122 ? 3.051 -0.370 -13.360 1.00 93.00 122 ILE A C 1
ATOM 1049 O O . ILE A 1 122 ? 4.083 0.199 -13.009 1.00 93.00 122 ILE A O 1
ATOM 1053 N N . HIS A 1 123 ? 3.056 -1.564 -13.935 1.00 92.50 123 HIS A N 1
ATOM 1054 C CA . HIS A 1 123 ? 4.271 -2.238 -14.370 1.00 92.50 123 HIS A CA 1
ATOM 1055 C C . HIS A 1 123 ? 4.573 -1.867 -15.818 1.00 92.50 123 HIS A C 1
ATOM 1057 O O . HIS A 1 123 ? 3.831 -2.220 -16.733 1.00 92.50 123 HIS A O 1
ATOM 1063 N N . LEU A 1 124 ? 5.650 -1.112 -16.022 1.00 89.50 124 LEU A N 1
ATOM 1064 C CA . LEU A 1 124 ? 6.165 -0.822 -17.350 1.00 89.50 124 LEU A CA 1
ATOM 1065 C C . LEU A 1 124 ? 7.137 -1.917 -17.779 1.00 89.50 124 LEU A C 1
ATOM 1067 O O . LEU A 1 124 ? 8.180 -2.119 -17.148 1.00 89.50 124 LEU A O 1
ATOM 1071 N N . LEU A 1 125 ? 6.819 -2.553 -18.902 1.00 87.62 125 LEU A N 1
ATOM 1072 C CA . LEU A 1 125 ? 7.695 -3.502 -19.569 1.00 87.62 125 LEU A CA 1
ATOM 1073 C C . LEU A 1 125 ? 8.476 -2.787 -20.681 1.00 87.62 125 LEU A C 1
ATOM 1075 O O . LEU A 1 125 ? 7.852 -2.120 -21.516 1.00 87.62 125 LEU A O 1
ATOM 1079 N N . PRO A 1 126 ? 9.818 -2.907 -20.718 1.00 85.75 126 PRO A N 1
ATOM 1080 C CA . PRO A 1 126 ? 10.625 -2.364 -21.805 1.00 85.75 126 PRO A CA 1
ATOM 1081 C C . PRO A 1 126 ? 10.277 -3.039 -23.131 1.00 85.75 126 PRO A C 1
ATOM 1083 O O . PRO A 1 126 ? 9.766 -4.159 -23.162 1.00 85.75 126 PRO A O 1
ATOM 1086 N N . ASN A 1 127 ? 10.597 -2.361 -24.234 1.00 82.31 127 ASN A N 1
ATOM 1087 C CA . ASN A 1 127 ? 10.505 -2.968 -25.557 1.00 82.31 127 ASN A CA 1
ATOM 1088 C C . ASN A 1 127 ? 11.423 -4.196 -25.611 1.00 82.31 127 ASN A C 1
ATOM 1090 O O . ASN A 1 127 ? 12.598 -4.095 -25.249 1.00 82.31 127 ASN A O 1
ATOM 1094 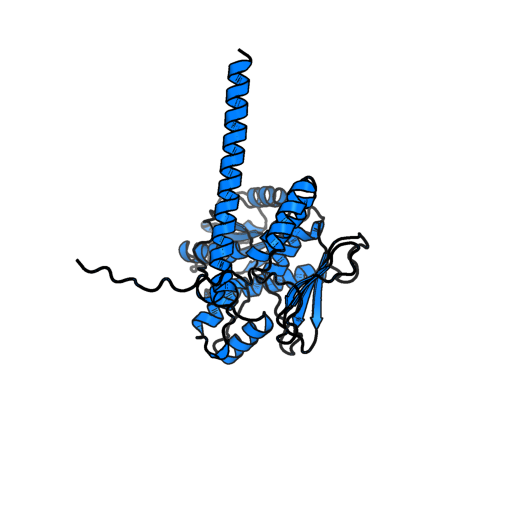N N . GLU A 1 128 ? 10.909 -5.328 -26.093 1.00 78.50 128 GLU A N 1
ATOM 1095 C CA . GLU A 1 128 ? 11.659 -6.586 -26.207 1.00 78.50 128 GLU A CA 1
ATOM 1096 C C . GLU A 1 128 ? 13.020 -6.410 -26.896 1.00 78.50 128 GLU A C 1
ATOM 1098 O O . GLU A 1 128 ? 14.000 -7.023 -26.481 1.00 78.50 128 GLU A O 1
ATOM 1103 N N . LYS A 1 129 ? 13.114 -5.512 -27.886 1.00 75.19 129 LYS A N 1
ATOM 1104 C CA . LYS A 1 129 ? 14.357 -5.235 -28.628 1.00 75.19 129 LYS A CA 1
ATOM 1105 C C . LYS A 1 129 ? 15.399 -4.431 -27.843 1.00 75.19 129 LYS A C 1
ATOM 1107 O O . LYS A 1 129 ? 16.582 -4.516 -28.149 1.00 75.19 129 LYS A O 1
ATOM 1112 N N . LEU A 1 130 ? 14.968 -3.616 -26.880 1.00 71.44 130 LEU A N 1
ATOM 1113 C CA . LEU A 1 130 ? 15.834 -2.758 -26.053 1.00 71.44 130 LEU A CA 1
ATOM 1114 C C . LEU A 1 130 ? 16.134 -3.381 -24.685 1.00 71.44 130 LEU A C 1
ATOM 1116 O O . LEU A 1 130 ? 16.858 -2.798 -23.878 1.00 71.44 130 LEU A O 1
ATOM 1120 N N . ARG A 1 131 ? 15.546 -4.544 -24.406 1.00 72.56 131 ARG A N 1
ATOM 1121 C CA . ARG A 1 131 ? 15.595 -5.195 -23.105 1.00 72.56 131 ARG A CA 1
ATOM 1122 C C . ARG A 1 131 ? 17.005 -5.700 -22.812 1.00 72.56 131 ARG A C 1
ATOM 1124 O O . ARG A 1 131 ? 17.542 -6.519 -23.549 1.00 72.56 131 ARG A O 1
ATOM 1131 N N . GLN A 1 132 ? 17.575 -5.239 -21.700 1.00 70.25 132 GLN A N 1
ATOM 1132 C CA . GLN A 1 132 ? 18.917 -5.641 -21.254 1.00 70.25 132 GLN A CA 1
ATOM 1133 C C . GLN A 1 132 ? 18.888 -6.508 -19.986 1.00 70.25 132 GLN A C 1
ATOM 1135 O O . GLN A 1 132 ? 19.829 -7.254 -19.721 1.00 70.25 132 GLN A O 1
ATOM 1140 N N . SER A 1 133 ? 17.814 -6.444 -19.192 1.00 67.56 133 SER A N 1
ATOM 1141 C CA . SER A 1 133 ? 17.712 -7.201 -17.943 1.00 67.56 133 SER A CA 1
ATOM 1142 C C . SER A 1 133 ? 17.277 -8.650 -18.171 1.00 67.56 133 SER A C 1
ATOM 1144 O O . SER A 1 133 ? 16.188 -8.902 -18.686 1.00 67.56 133 SER A O 1
ATOM 1146 N N . LEU A 1 134 ? 18.068 -9.599 -17.662 1.00 66.12 134 LEU A N 1
ATOM 1147 C CA . LEU A 1 134 ? 17.708 -11.024 -17.583 1.00 66.12 134 LEU A CA 1
ATOM 1148 C C . LEU A 1 134 ? 16.696 -11.335 -16.464 1.00 66.12 134 LEU A C 1
ATOM 1150 O O . LEU A 1 134 ? 16.180 -12.447 -16.377 1.00 66.12 134 LEU A O 1
ATOM 1154 N N . ILE A 1 135 ? 16.425 -10.367 -15.585 1.00 68.31 135 ILE A N 1
ATOM 1155 C CA . ILE A 1 135 ? 15.546 -10.531 -14.428 1.00 68.31 135 ILE A CA 1
ATOM 1156 C C . ILE A 1 135 ? 14.172 -9.957 -14.769 1.00 68.31 135 ILE A C 1
ATOM 1158 O O . ILE A 1 135 ? 14.048 -8.748 -14.961 1.00 68.31 135 ILE A O 1
ATOM 1162 N N . TYR A 1 136 ? 13.154 -10.815 -14.799 1.00 77.38 136 TYR A N 1
ATOM 1163 C CA . TYR A 1 136 ? 11.772 -10.438 -15.089 1.00 77.38 136 TYR A CA 1
ATOM 1164 C C . TYR A 1 136 ? 10.851 -10.736 -13.908 1.00 77.38 136 TYR A C 1
ATOM 1166 O O . TYR A 1 136 ? 11.043 -11.713 -13.169 1.00 77.38 136 TYR A O 1
ATOM 1174 N N . LEU A 1 137 ? 9.821 -9.910 -13.741 1.00 84.38 137 LEU A N 1
ATOM 1175 C CA . LEU A 1 137 ? 8.716 -10.254 -12.861 1.00 84.38 137 LEU A CA 1
ATOM 1176 C C . LEU A 1 137 ? 7.845 -11.322 -13.529 1.00 84.38 137 LEU A C 1
ATOM 1178 O O . LEU A 1 137 ? 7.280 -11.096 -14.596 1.00 84.38 137 LEU A O 1
ATOM 1182 N N . SER A 1 138 ? 7.719 -12.493 -12.903 1.00 85.56 138 SER A N 1
ATOM 1183 C CA . SER A 1 138 ? 6.780 -13.508 -13.381 1.00 85.56 138 SER A CA 1
ATOM 1184 C C . SER A 1 138 ? 5.333 -13.060 -13.167 1.00 85.56 138 SER A C 1
ATOM 1186 O O . SER A 1 138 ? 5.021 -12.339 -12.214 1.00 85.56 138 SER A O 1
ATOM 1188 N N . THR A 1 139 ? 4.432 -13.546 -14.020 1.00 85.12 139 THR A N 1
ATOM 1189 C CA . THR A 1 139 ? 2.985 -13.300 -13.920 1.00 85.12 139 THR A CA 1
ATOM 1190 C C . THR A 1 139 ? 2.438 -13.650 -12.539 1.00 85.12 139 THR A C 1
ATOM 1192 O O . THR A 1 139 ? 1.651 -12.892 -11.979 1.00 85.12 139 THR A O 1
ATOM 1195 N N . ASP A 1 140 ? 2.911 -14.743 -11.941 1.00 85.56 140 ASP A N 1
ATOM 1196 C CA . ASP A 1 140 ? 2.445 -15.208 -10.631 1.00 85.56 140 ASP A CA 1
ATOM 1197 C C . ASP A 1 140 ? 2.840 -14.235 -9.515 1.00 85.56 140 ASP A C 1
ATOM 1199 O O . ASP A 1 140 ? 2.046 -13.923 -8.627 1.00 85.56 140 ASP A O 1
ATOM 1203 N N . LYS A 1 141 ? 4.064 -13.695 -9.578 1.00 87.88 141 LYS A N 1
ATOM 1204 C CA . LYS A 1 141 ? 4.532 -12.689 -8.617 1.00 87.88 141 LYS A CA 1
ATOM 1205 C C . LYS A 1 141 ? 3.772 -11.376 -8.777 1.00 87.88 141 LYS A C 1
ATOM 1207 O O . LYS A 1 141 ? 3.437 -10.752 -7.771 1.00 87.88 141 LYS A O 1
ATOM 1212 N N . TRP A 1 142 ? 3.463 -10.977 -10.011 1.00 89.69 142 TRP A N 1
ATOM 1213 C CA . TRP A 1 142 ? 2.622 -9.810 -10.267 1.00 89.69 142 TRP A CA 1
ATOM 1214 C C . TRP A 1 142 ? 1.205 -9.986 -9.709 1.00 89.69 142 TRP A C 1
ATOM 1216 O O . TRP A 1 142 ? 0.719 -9.094 -9.021 1.00 89.69 142 TRP A O 1
ATOM 1226 N N . GLN A 1 143 ? 0.582 -11.155 -9.890 1.00 87.69 143 GLN A N 1
ATOM 1227 C CA . GLN A 1 143 ? -0.739 -11.444 -9.314 1.00 87.69 143 GLN A CA 1
ATOM 1228 C C . GLN A 1 143 ? -0.749 -11.337 -7.783 1.00 87.69 143 GLN A C 1
ATOM 1230 O O . GLN A 1 143 ? -1.726 -10.869 -7.200 1.00 87.69 143 GLN A O 1
ATOM 1235 N N . ILE A 1 144 ? 0.334 -11.737 -7.107 1.00 87.19 144 ILE A N 1
ATOM 1236 C CA . ILE A 1 144 ? 0.459 -11.559 -5.651 1.00 87.19 144 ILE A CA 1
ATOM 1237 C C . ILE A 1 144 ? 0.488 -10.069 -5.288 1.00 87.19 144 ILE A C 1
ATOM 1239 O O . ILE A 1 144 ? -0.168 -9.661 -4.328 1.00 87.19 144 ILE A O 1
ATOM 1243 N N . ILE A 1 145 ? 1.244 -9.260 -6.036 1.00 90.00 145 ILE A N 1
ATOM 1244 C CA . ILE A 1 145 ? 1.321 -7.808 -5.821 1.00 90.00 145 ILE A CA 1
ATOM 1245 C C . ILE A 1 145 ? -0.051 -7.171 -6.052 1.00 90.00 145 ILE A C 1
ATOM 1247 O O . ILE A 1 145 ? -0.529 -6.438 -5.190 1.00 90.00 145 ILE A O 1
ATOM 1251 N N . GLU A 1 146 ? -0.708 -7.500 -7.161 1.00 88.44 146 GLU A N 1
ATOM 1252 C CA . GLU A 1 146 ? -2.046 -7.020 -7.501 1.00 88.44 146 GLU A CA 1
ATOM 1253 C C . GLU A 1 146 ? -3.064 -7.321 -6.402 1.00 88.44 146 GLU A C 1
ATOM 1255 O O . GLU A 1 146 ? -3.707 -6.399 -5.896 1.00 88.44 146 GLU A O 1
ATOM 1260 N N . ARG A 1 147 ? -3.181 -8.587 -5.979 1.00 86.75 147 ARG A N 1
ATOM 1261 C CA . ARG A 1 147 ? -4.144 -8.977 -4.938 1.00 86.75 147 ARG A CA 1
ATOM 1262 C C . ARG A 1 147 ? -3.928 -8.167 -3.667 1.00 86.75 147 ARG A C 1
ATOM 1264 O O . ARG A 1 147 ? -4.883 -7.635 -3.108 1.00 86.75 147 ARG A O 1
ATOM 1271 N N . ARG A 1 148 ? -2.672 -7.992 -3.255 1.00 88.75 148 ARG A N 1
ATOM 1272 C CA . ARG A 1 148 ? -2.330 -7.235 -2.044 1.00 88.75 148 ARG A CA 1
ATOM 1273 C C . ARG A 1 148 ? -2.582 -5.734 -2.168 1.00 88.75 148 ARG A C 1
ATOM 1275 O O . ARG A 1 148 ? -3.010 -5.122 -1.198 1.00 88.75 148 ARG A O 1
ATOM 1282 N N . LEU A 1 149 ? -2.343 -5.132 -3.330 1.00 90.19 149 LEU A N 1
ATOM 1283 C CA . LEU A 1 149 ? -2.634 -3.712 -3.559 1.00 90.19 149 LEU A CA 1
ATOM 1284 C C . LEU A 1 149 ? -4.140 -3.440 -3.677 1.00 90.19 149 LEU A C 1
ATOM 1286 O O . LEU A 1 149 ? -4.618 -2.401 -3.213 1.00 90.19 149 LEU A O 1
ATOM 1290 N N . SER A 1 150 ? -4.903 -4.402 -4.205 1.00 87.19 150 SER A N 1
ATOM 1291 C CA . SER A 1 150 ? -6.360 -4.304 -4.325 1.00 87.19 150 SER A CA 1
ATOM 1292 C C . SER A 1 150 ? -7.070 -4.177 -2.969 1.00 87.19 150 SER A C 1
ATOM 1294 O O . SER A 1 150 ? -8.106 -3.513 -2.893 1.00 87.19 150 SER A O 1
ATOM 1296 N N . LEU A 1 151 ? -6.466 -4.705 -1.890 1.00 85.88 151 LEU A N 1
ATOM 1297 C CA . LEU A 1 151 ? -6.924 -4.544 -0.498 1.00 85.88 151 LEU A CA 1
ATOM 1298 C C . LEU A 1 151 ? -7.145 -3.084 -0.114 1.00 85.88 151 LEU A C 1
ATOM 1300 O O . LEU A 1 151 ? -8.021 -2.768 0.687 1.00 85.88 151 LEU A O 1
ATOM 1304 N N . PHE A 1 152 ? -6.327 -2.204 -0.686 1.00 88.44 152 PHE A N 1
ATOM 1305 C CA . PHE A 1 152 ? -6.295 -0.777 -0.398 1.00 88.44 152 PHE A CA 1
ATOM 1306 C C . PHE A 1 152 ? -6.889 0.045 -1.542 1.00 88.44 152 PHE A C 1
ATOM 1308 O O . PHE A 1 152 ? -6.696 1.253 -1.599 1.00 88.44 152 PHE A O 1
ATOM 1315 N N . ASN A 1 153 ? -7.596 -0.601 -2.477 1.00 87.94 153 ASN A N 1
ATOM 1316 C CA . ASN A 1 153 ? -8.173 0.033 -3.661 1.00 87.94 153 ASN A CA 1
ATOM 1317 C C . ASN A 1 153 ? -7.148 0.778 -4.535 1.00 87.94 153 ASN A C 1
ATOM 1319 O O . ASN A 1 153 ? -7.482 1.762 -5.195 1.00 87.94 153 ASN A O 1
ATOM 1323 N N . ILE A 1 154 ? -5.905 0.297 -4.557 1.00 90.88 154 ILE A N 1
ATOM 1324 C CA . ILE A 1 154 ? -4.903 0.736 -5.525 1.00 90.88 154 ILE A CA 1
ATOM 1325 C C . ILE A 1 154 ? -5.124 -0.084 -6.793 1.00 90.88 154 ILE A C 1
ATOM 1327 O O . ILE A 1 154 ? -5.125 -1.315 -6.745 1.00 90.88 154 ILE A O 1
ATOM 1331 N N . GLN A 1 155 ? -5.354 0.596 -7.914 1.00 90.50 155 GLN A N 1
ATOM 1332 C CA . GLN A 1 155 ? -5.557 -0.063 -9.199 1.00 90.50 155 GLN A CA 1
ATOM 1333 C C . GLN A 1 155 ? -4.222 -0.481 -9.793 1.00 90.50 155 GLN A C 1
ATOM 1335 O O . GLN A 1 155 ? -3.218 0.212 -9.629 1.00 90.50 155 GLN A O 1
ATOM 1340 N N . THR A 1 156 ? -4.210 -1.607 -10.494 1.00 91.94 156 THR A N 1
ATOM 1341 C CA . THR A 1 156 ? -3.001 -2.166 -11.093 1.00 91.94 156 THR A CA 1
ATOM 1342 C C . THR A 1 156 ? -3.130 -2.313 -12.596 1.00 91.94 156 THR A C 1
ATOM 1344 O O . THR A 1 156 ? -4.196 -2.632 -13.122 1.00 91.94 156 THR A O 1
ATOM 1347 N N . GLY A 1 157 ? -2.024 -2.102 -13.301 1.00 91.44 157 GLY A N 1
ATOM 1348 C CA . GLY A 1 157 ? -1.984 -2.262 -14.748 1.00 91.44 157 GLY A CA 1
ATOM 1349 C C . GLY A 1 157 ? -0.597 -2.592 -15.268 1.00 91.44 157 GLY A C 1
ATOM 1350 O O . GLY A 1 157 ? 0.403 -2.399 -14.580 1.00 91.44 157 GLY A O 1
ATOM 1351 N N . ILE A 1 158 ? -0.546 -3.090 -16.497 1.00 91.25 158 ILE A N 1
ATOM 1352 C CA . ILE A 1 158 ? 0.697 -3.402 -17.202 1.00 91.25 158 ILE A CA 1
ATOM 1353 C C . ILE A 1 158 ? 0.705 -2.604 -18.498 1.00 91.25 158 ILE A C 1
ATOM 1355 O O . ILE A 1 158 ? -0.285 -2.603 -19.224 1.00 91.25 158 ILE A O 1
ATOM 1359 N N . VAL A 1 159 ? 1.818 -1.949 -18.810 1.00 89.19 159 VAL A N 1
ATOM 1360 C CA . VAL A 1 159 ? 2.024 -1.304 -20.112 1.00 89.19 159 VAL A CA 1
ATOM 1361 C C . VAL A 1 159 ? 3.169 -2.005 -20.811 1.00 89.19 159 VAL A C 1
ATOM 1363 O O . VAL A 1 159 ? 4.280 -2.074 -20.281 1.00 89.19 159 VAL A O 1
ATOM 1366 N N . ASN A 1 160 ? 2.908 -2.478 -22.024 1.00 85.19 160 ASN A N 1
ATOM 1367 C CA . ASN A 1 160 ? 3.945 -3.038 -22.873 1.00 85.19 160 ASN A CA 1
ATOM 1368 C C . ASN A 1 160 ? 4.471 -1.972 -23.848 1.00 85.19 160 ASN A C 1
ATOM 1370 O O . ASN A 1 160 ? 3.774 -1.585 -24.783 1.00 85.19 160 ASN A O 1
ATOM 1374 N N . CYS A 1 161 ? 5.717 -1.525 -23.661 1.00 81.31 161 CYS A N 1
ATOM 1375 C CA . CYS A 1 161 ? 6.364 -0.541 -24.538 1.00 81.31 161 CYS A CA 1
ATOM 1376 C C . CYS A 1 161 ? 6.834 -1.118 -25.895 1.00 81.31 161 CYS A C 1
ATOM 1378 O O . CYS A 1 161 ? 7.579 -0.455 -26.619 1.00 81.31 161 CYS A O 1
ATOM 1380 N N . SER A 1 162 ? 6.451 -2.350 -26.244 1.00 74.69 162 SER A N 1
ATOM 1381 C CA . SER A 1 162 ? 6.824 -2.988 -27.517 1.00 74.69 162 SER A CA 1
ATOM 1382 C C . SER A 1 162 ? 6.038 -2.447 -28.714 1.00 74.69 162 SER A C 1
ATOM 1384 O O . SER A 1 162 ? 6.560 -2.431 -29.828 1.00 74.69 162 SER A O 1
ATOM 1386 N N . ASN A 1 163 ? 4.814 -1.957 -28.490 1.00 65.31 163 ASN A N 1
ATOM 1387 C CA . ASN A 1 163 ? 4.012 -1.317 -29.529 1.00 65.31 163 ASN A CA 1
ATOM 1388 C C . ASN A 1 163 ? 4.423 0.159 -29.658 1.00 65.31 163 ASN A C 1
ATOM 1390 O O . ASN A 1 163 ? 4.454 0.891 -28.672 1.00 65.31 163 ASN A O 1
ATOM 1394 N N . ASN A 1 164 ? 4.768 0.569 -30.882 1.00 54.19 164 ASN A N 1
ATOM 1395 C CA . ASN A 1 164 ? 5.491 1.791 -31.277 1.00 54.19 164 ASN A CA 1
ATOM 1396 C C . ASN A 1 164 ? 4.806 3.153 -30.983 1.00 54.19 164 ASN A C 1
ATOM 1398 O O . ASN A 1 164 ? 4.942 4.090 -31.770 1.00 54.19 164 ASN A O 1
ATOM 1402 N N . GLU A 1 165 ? 4.106 3.336 -29.866 1.00 59.62 165 GLU A N 1
ATOM 1403 C CA . GLU A 1 165 ? 3.649 4.666 -29.454 1.00 59.62 165 GLU A CA 1
ATOM 1404 C C . GLU A 1 165 ? 4.693 5.340 -28.558 1.00 59.62 165 GLU A C 1
ATOM 1406 O O . GLU A 1 165 ? 4.877 5.028 -27.381 1.00 59.62 165 GLU A O 1
ATOM 1411 N N . TYR A 1 166 ? 5.414 6.271 -29.183 1.00 58.59 166 TYR A N 1
ATOM 1412 C CA . TYR A 1 166 ? 6.541 7.038 -28.666 1.00 58.59 166 TYR A CA 1
ATOM 1413 C C . TYR A 1 166 ? 6.207 7.908 -27.440 1.00 58.59 166 TYR A C 1
ATOM 1415 O O . TYR A 1 166 ? 6.154 9.133 -27.532 1.00 58.59 166 TYR A O 1
ATOM 1423 N N . SER A 1 167 ? 6.069 7.310 -26.259 1.00 66.25 167 SER A N 1
ATOM 1424 C CA . SER A 1 167 ? 6.259 8.057 -25.015 1.00 66.25 167 SER A CA 1
ATOM 1425 C C . SER A 1 167 ? 7.759 8.176 -24.712 1.00 66.25 167 SER A C 1
ATOM 1427 O O . SER A 1 167 ? 8.525 7.221 -24.876 1.00 66.25 167 SER A O 1
ATOM 1429 N N . ASN A 1 168 ? 8.211 9.347 -24.248 1.00 69.19 168 ASN A N 1
ATOM 1430 C CA . ASN A 1 168 ? 9.607 9.540 -23.818 1.00 69.19 168 ASN A CA 1
ATOM 1431 C C . ASN A 1 168 ? 10.008 8.555 -22.701 1.00 69.19 168 ASN A C 1
ATOM 1433 O O . ASN A 1 168 ? 11.171 8.160 -22.608 1.00 69.19 168 ASN A O 1
ATOM 1437 N N . LEU A 1 169 ? 9.028 8.119 -21.900 1.00 72.31 169 LEU A N 1
ATOM 1438 C CA . LEU A 1 169 ? 9.191 7.109 -20.858 1.00 72.31 169 LEU A CA 1
ATOM 1439 C C . LEU A 1 169 ? 9.532 5.727 -21.427 1.00 72.31 169 LEU A C 1
ATOM 1441 O O . LEU A 1 169 ? 10.419 5.079 -20.884 1.00 72.31 169 LEU A O 1
ATOM 1445 N N . CYS A 1 170 ? 8.889 5.298 -22.519 1.00 76.94 170 CYS A N 1
ATOM 1446 C CA . CYS A 1 170 ? 9.181 4.015 -23.166 1.00 76.94 170 CYS A CA 1
ATOM 1447 C C . CYS A 1 170 ? 10.493 4.041 -23.974 1.00 76.94 170 CYS A C 1
ATOM 1449 O O . CYS A 1 170 ? 11.172 3.022 -24.059 1.00 76.94 170 CYS A O 1
ATOM 1451 N N . ARG A 1 171 ? 10.887 5.194 -24.544 1.00 74.88 171 ARG A N 1
ATOM 1452 C CA . ARG A 1 171 ? 12.113 5.320 -25.367 1.00 74.88 171 ARG A CA 1
ATOM 1453 C C . ARG A 1 171 ? 13.409 5.036 -24.607 1.00 74.88 171 ARG A C 1
ATOM 1455 O O . ARG A 1 171 ? 14.362 4.549 -25.198 1.00 74.88 171 ARG A O 1
ATOM 1462 N N . THR A 1 172 ? 13.454 5.382 -23.324 1.00 76.69 172 THR A N 1
ATOM 1463 C CA . THR A 1 172 ? 14.657 5.268 -22.480 1.00 76.69 172 THR A CA 1
ATOM 1464 C C . THR A 1 172 ? 14.585 4.085 -21.511 1.00 76.69 172 THR A C 1
ATOM 1466 O O . THR A 1 172 ? 15.384 3.986 -20.579 1.00 76.69 172 THR A O 1
ATOM 1469 N N . LEU A 1 173 ? 13.603 3.197 -21.698 1.00 80.06 173 LEU A N 1
ATOM 1470 C CA . LEU A 1 173 ? 13.340 2.089 -20.793 1.00 80.06 173 LEU A CA 1
ATOM 1471 C C . LEU A 1 173 ? 14.114 0.838 -21.225 1.00 80.06 173 LEU A C 1
ATOM 1473 O O . LEU A 1 173 ? 13.703 0.130 -22.141 1.00 80.06 173 LEU A O 1
ATOM 1477 N N . TYR A 1 174 ? 15.223 0.565 -20.537 1.00 80.75 174 TYR A N 1
ATOM 1478 C CA . TYR A 1 174 ? 16.057 -0.630 -20.749 1.00 80.75 174 TYR A CA 1
ATOM 1479 C C . TYR A 1 174 ? 15.749 -1.767 -19.761 1.00 80.75 174 TYR A C 1
ATOM 1481 O O . TYR A 1 174 ? 16.018 -2.939 -20.040 1.00 80.75 174 TYR A O 1
ATOM 1489 N N . THR A 1 175 ? 15.169 -1.419 -18.609 1.00 83.88 175 THR A N 1
ATOM 1490 C CA . THR A 1 175 ? 14.801 -2.321 -17.512 1.00 83.88 175 THR A CA 1
ATOM 1491 C C . THR A 1 175 ? 13.335 -2.132 -17.134 1.00 83.88 175 THR A C 1
ATOM 1493 O O . THR A 1 175 ? 12.739 -1.092 -17.415 1.00 83.88 175 THR A O 1
ATOM 1496 N N . GLU A 1 176 ? 12.734 -3.146 -16.508 1.00 87.44 176 GLU A N 1
ATOM 1497 C CA . GLU A 1 176 ? 11.386 -3.022 -15.950 1.00 87.44 176 GLU A CA 1
ATOM 1498 C C . GLU A 1 176 ? 11.332 -1.905 -14.899 1.00 87.44 176 GLU A C 1
ATOM 1500 O O . GLU A 1 176 ? 12.289 -1.642 -14.165 1.00 87.44 176 GLU A O 1
ATOM 1505 N N . ARG A 1 177 ? 10.192 -1.221 -14.829 1.00 89.56 177 ARG A N 1
ATOM 1506 C CA . ARG A 1 177 ? 9.994 -0.085 -13.927 1.00 89.56 177 ARG A CA 1
ATOM 1507 C C . ARG A 1 177 ? 8.574 -0.111 -13.396 1.00 89.56 177 ARG A C 1
ATOM 1509 O O . ARG A 1 177 ? 7.641 -0.379 -14.150 1.00 89.56 177 ARG A O 1
ATOM 1516 N N . PHE A 1 178 ? 8.396 0.221 -12.124 1.00 92.69 178 PHE A N 1
ATOM 1517 C CA . PHE A 1 178 ? 7.065 0.532 -11.617 1.00 92.69 178 PHE A CA 1
ATOM 1518 C C . PHE A 1 178 ? 6.797 2.029 -11.722 1.00 92.69 178 PHE A C 1
ATOM 1520 O O . PHE A 1 178 ? 7.682 2.855 -11.493 1.00 92.69 178 PHE A O 1
ATOM 1527 N N . ILE A 1 179 ? 5.569 2.379 -12.074 1.00 92.38 179 ILE A N 1
ATOM 1528 C CA . ILE A 1 179 ? 5.074 3.747 -12.058 1.00 92.38 179 ILE A CA 1
ATOM 1529 C C . ILE A 1 179 ? 3.903 3.834 -11.092 1.00 92.38 179 ILE A C 1
ATOM 1531 O O . ILE A 1 179 ? 3.006 3.000 -11.108 1.00 92.38 179 ILE A O 1
ATOM 1535 N N . LEU A 1 180 ? 3.901 4.881 -10.278 1.00 93.88 180 LEU A N 1
ATOM 1536 C CA . LEU A 1 180 ? 2.767 5.278 -9.467 1.00 93.88 180 LEU A CA 1
ATOM 1537 C C . LEU A 1 180 ? 2.179 6.561 -10.047 1.00 93.88 180 LEU A C 1
ATOM 1539 O O . LEU A 1 180 ? 2.873 7.575 -10.153 1.00 93.88 180 LEU A O 1
ATOM 1543 N N . LEU A 1 181 ? 0.905 6.502 -10.414 1.00 91.31 181 LEU A N 1
ATOM 1544 C CA . LEU A 1 181 ? 0.126 7.648 -10.857 1.00 91.31 181 LEU A CA 1
ATOM 1545 C C . LEU A 1 181 ? -0.767 8.073 -9.701 1.00 91.31 181 LEU A C 1
ATOM 1547 O O . LEU A 1 181 ? -1.609 7.303 -9.228 1.00 91.31 181 LEU A O 1
ATOM 1551 N N . ILE A 1 182 ? -0.546 9.293 -9.230 1.00 89.69 182 ILE A N 1
ATOM 1552 C CA . ILE A 1 182 ? -1.278 9.870 -8.110 1.00 89.69 182 ILE A CA 1
ATOM 1553 C C . ILE A 1 182 ? -2.117 11.032 -8.646 1.00 89.69 182 ILE A C 1
ATOM 1555 O O . ILE A 1 182 ? -1.529 12.030 -9.088 1.00 89.69 182 ILE A O 1
ATOM 1559 N N . PRO A 1 183 ? -3.458 10.955 -8.592 1.00 82.94 183 PRO A N 1
ATOM 1560 C CA . PRO A 1 183 ? -4.296 12.088 -8.946 1.00 82.94 183 PRO A CA 1
ATOM 1561 C C . PRO A 1 183 ? -4.084 13.222 -7.941 1.00 82.94 183 PRO A C 1
ATOM 1563 O O . PRO A 1 183 ? -3.906 13.012 -6.740 1.00 82.94 183 PRO A O 1
ATOM 1566 N N . THR A 1 184 ? -4.088 14.462 -8.411 1.00 76.75 184 THR A N 1
ATOM 1567 C CA . THR A 1 184 ? -4.082 15.616 -7.510 1.00 76.75 184 THR A CA 1
ATOM 1568 C C . THR A 1 184 ? -5.486 15.879 -6.983 1.00 76.75 184 THR A C 1
ATOM 1570 O O . THR A 1 184 ? -6.409 16.098 -7.761 1.00 76.75 184 THR A O 1
ATOM 1573 N N . ILE A 1 185 ? -5.651 15.920 -5.662 1.00 68.38 185 ILE A N 1
ATOM 1574 C CA . ILE A 1 185 ? -6.962 16.143 -5.043 1.00 68.38 185 ILE A CA 1
ATOM 1575 C C . ILE A 1 185 ? -7.510 17.507 -5.488 1.00 68.38 185 ILE A C 1
ATOM 1577 O O . ILE A 1 185 ? -6.814 18.521 -5.418 1.00 68.38 185 ILE A O 1
ATOM 1581 N N . ASN A 1 186 ? -8.760 17.522 -5.956 1.00 64.56 186 ASN A N 1
ATOM 1582 C CA . ASN A 1 186 ? -9.462 18.701 -6.482 1.00 64.56 186 ASN A CA 1
ATOM 1583 C C . ASN A 1 186 ? -8.835 19.344 -7.740 1.00 64.56 186 ASN A C 1
ATOM 1585 O O . ASN A 1 186 ? -9.157 20.488 -8.065 1.00 64.56 186 ASN A O 1
ATOM 1589 N N . ARG A 1 187 ? -7.953 18.645 -8.466 1.00 67.12 187 ARG A N 1
ATOM 1590 C CA . ARG A 1 187 ? -7.316 19.134 -9.702 1.00 67.12 187 ARG A CA 1
ATOM 1591 C C . ARG A 1 187 ? -7.282 18.034 -10.766 1.00 67.12 187 ARG A C 1
ATOM 1593 O O . ARG A 1 187 ? -7.264 16.855 -10.449 1.00 67.12 187 ARG A O 1
ATOM 1600 N N . ARG A 1 188 ? -7.232 18.427 -12.043 1.00 66.94 188 ARG A N 1
ATOM 1601 C CA . ARG A 1 188 ? -7.193 17.504 -13.199 1.00 66.94 188 ARG A CA 1
ATOM 1602 C C . ARG A 1 188 ? -5.779 17.041 -13.579 1.00 66.94 188 ARG A C 1
ATOM 1604 O O . ARG A 1 188 ? -5.561 16.647 -14.712 1.00 66.94 188 ARG A O 1
ATOM 1611 N N . SER A 1 189 ? -4.805 17.173 -12.683 1.00 78.50 189 SER A N 1
ATOM 1612 C CA . SER A 1 189 ? -3.418 16.784 -12.955 1.00 78.50 189 SER A CA 1
ATOM 1613 C C . SER A 1 189 ? -3.082 15.439 -12.319 1.00 78.50 189 SER A C 1
ATOM 1615 O O . SER A 1 189 ? -3.574 15.101 -11.243 1.00 78.50 189 SER A O 1
ATOM 1617 N N . ILE A 1 190 ? -2.192 14.692 -12.964 1.00 82.69 190 ILE A N 1
ATOM 1618 C CA . ILE A 1 190 ? -1.659 13.432 -12.450 1.00 82.69 190 ILE A CA 1
ATOM 1619 C C . ILE A 1 190 ? -0.169 13.620 -12.196 1.00 82.69 190 ILE A C 1
ATOM 1621 O O . ILE A 1 190 ? 0.572 14.061 -13.074 1.00 82.69 190 ILE A O 1
ATOM 1625 N N . ASN A 1 191 ? 0.276 13.252 -10.997 1.00 86.25 191 ASN A N 1
ATOM 1626 C CA . ASN A 1 191 ? 1.694 13.199 -10.674 1.00 86.25 191 ASN A CA 1
ATOM 1627 C C . ASN A 1 191 ? 2.214 11.780 -10.893 1.00 86.25 191 ASN A C 1
ATOM 1629 O O . ASN A 1 191 ? 1.635 10.810 -10.405 1.00 86.25 191 ASN A O 1
ATOM 1633 N N . ILE A 1 192 ? 3.327 11.681 -11.614 1.00 88.62 192 ILE A N 1
ATOM 1634 C CA . ILE A 1 192 ? 3.939 10.417 -12.015 1.00 88.62 192 ILE A CA 1
ATOM 1635 C C . ILE A 1 192 ? 5.214 10.220 -11.198 1.00 88.62 192 ILE A C 1
ATOM 1637 O O . ILE A 1 192 ? 6.111 11.061 -11.230 1.00 88.62 192 ILE A O 1
ATOM 1641 N N . TYR A 1 193 ? 5.314 9.091 -10.501 1.00 91.12 193 TYR A N 1
ATOM 1642 C CA . TYR A 1 193 ? 6.519 8.686 -9.779 1.00 91.12 193 TYR A CA 1
ATOM 1643 C C . TYR A 1 193 ? 7.024 7.359 -10.318 1.00 91.12 193 TYR A C 1
ATOM 1645 O O . TYR A 1 193 ? 6.257 6.415 -10.474 1.00 91.12 193 TYR A O 1
ATOM 1653 N N . SER A 1 194 ? 8.322 7.275 -10.583 1.00 90.00 194 SER A N 1
ATOM 1654 C CA . SER A 1 194 ? 8.969 6.066 -11.087 1.00 90.00 194 SER A CA 1
ATOM 1655 C C . SER A 1 194 ? 9.774 5.355 -10.006 1.00 90.00 194 SER A C 1
ATOM 1657 O O . SER A 1 194 ? 10.474 5.999 -9.224 1.00 90.00 194 SER A O 1
ATOM 1659 N N . TYR A 1 195 ? 9.755 4.029 -10.044 1.00 89.62 195 TYR A N 1
ATOM 1660 C CA . TYR A 1 195 ? 10.596 3.146 -9.250 1.00 89.62 195 TYR A CA 1
ATOM 1661 C C . TYR A 1 195 ? 11.362 2.204 -10.174 1.00 89.62 195 TYR A C 1
ATOM 1663 O O . TYR A 1 195 ? 10.772 1.342 -10.831 1.00 89.62 195 TYR A O 1
ATOM 1671 N N . ASN A 1 196 ? 12.675 2.409 -10.254 1.00 86.06 196 ASN A N 1
ATOM 1672 C CA . ASN A 1 196 ? 13.550 1.588 -11.082 1.00 86.06 196 ASN A CA 1
ATOM 1673 C C . ASN A 1 196 ? 13.796 0.234 -10.418 1.00 86.06 196 ASN A C 1
ATOM 1675 O O . ASN A 1 196 ? 14.031 0.154 -9.210 1.00 86.06 196 ASN A O 1
ATOM 1679 N N . ILE A 1 197 ? 13.746 -0.828 -11.218 1.00 83.75 197 ILE A N 1
ATOM 1680 C CA . ILE A 1 197 ? 13.951 -2.186 -10.733 1.00 83.75 197 ILE A CA 1
ATOM 1681 C C . ILE A 1 197 ? 15.371 -2.625 -11.074 1.00 83.75 197 ILE A C 1
ATOM 1683 O O . ILE A 1 197 ? 15.630 -3.238 -12.104 1.00 83.75 197 ILE A O 1
ATOM 1687 N N . ASP A 1 198 ? 16.289 -2.310 -10.163 1.00 80.50 198 ASP A N 1
ATOM 1688 C CA . ASP A 1 198 ? 17.714 -2.612 -10.362 1.00 80.50 198 ASP A CA 1
ATOM 1689 C C . ASP A 1 198 ? 18.142 -3.966 -9.755 1.00 80.50 198 ASP A C 1
ATOM 1691 O O . ASP A 1 198 ? 19.239 -4.452 -10.013 1.00 80.50 198 ASP A O 1
ATOM 1695 N N . SER A 1 199 ? 17.294 -4.598 -8.933 1.00 81.88 199 SER A N 1
ATOM 1696 C CA . SER A 1 199 ? 17.605 -5.852 -8.238 1.00 81.88 199 SER A CA 1
ATOM 1697 C C . SER A 1 199 ? 16.371 -6.735 -8.062 1.00 81.88 199 SER A C 1
ATOM 1699 O O . SER A 1 199 ? 15.242 -6.247 -8.016 1.00 81.88 199 SER A O 1
ATOM 1701 N N . ILE A 1 200 ? 16.575 -8.047 -7.885 1.00 80.69 200 ILE A N 1
ATOM 1702 C CA . ILE A 1 200 ? 15.464 -8.994 -7.698 1.00 80.69 200 ILE A CA 1
ATOM 1703 C C . ILE A 1 200 ? 14.665 -8.738 -6.410 1.00 80.69 200 ILE A C 1
ATOM 1705 O O . ILE A 1 200 ? 13.487 -9.083 -6.318 1.00 80.69 200 ILE A O 1
ATOM 1709 N N . VAL A 1 201 ? 15.299 -8.102 -5.423 1.00 84.12 201 VAL A N 1
ATOM 1710 C CA . VAL A 1 201 ? 14.695 -7.746 -4.136 1.00 84.12 201 VAL A CA 1
ATOM 1711 C C . VAL A 1 201 ? 13.585 -6.707 -4.320 1.00 84.12 201 VAL A C 1
ATOM 1713 O O . VAL A 1 201 ? 12.594 -6.732 -3.594 1.00 84.12 201 VAL A O 1
ATOM 1716 N N . HIS A 1 202 ? 13.690 -5.852 -5.339 1.00 84.19 202 HIS A N 1
ATOM 1717 C CA . HIS A 1 202 ? 12.688 -4.833 -5.658 1.00 84.19 202 HIS A CA 1
ATOM 1718 C C . HIS A 1 202 ? 11.348 -5.415 -6.140 1.00 84.19 202 HIS A C 1
ATOM 1720 O O . HIS A 1 202 ? 10.335 -4.723 -6.093 1.00 84.19 202 HIS A O 1
ATOM 1726 N N . TYR A 1 203 ? 11.308 -6.694 -6.532 1.00 85.62 203 TYR A N 1
ATOM 1727 C CA . TYR A 1 203 ? 10.058 -7.401 -6.833 1.00 85.62 203 TYR A CA 1
ATOM 1728 C C . TYR A 1 203 ? 9.327 -7.907 -5.581 1.00 85.62 203 TYR A C 1
ATOM 1730 O O . TYR A 1 203 ? 8.203 -8.399 -5.673 1.00 8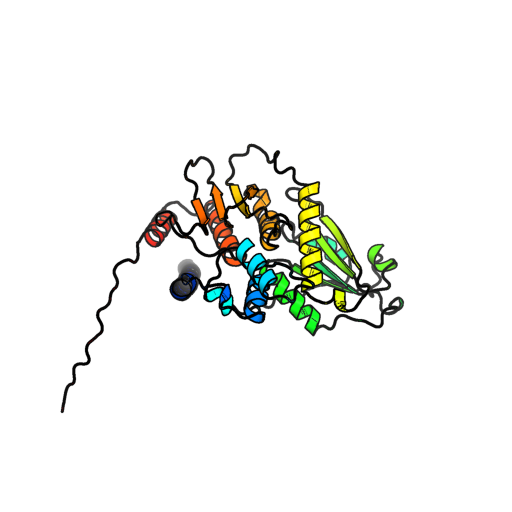5.62 203 TYR A O 1
ATOM 1738 N N . ASN A 1 204 ? 9.942 -7.822 -4.398 1.00 90.25 204 ASN A N 1
ATOM 1739 C CA . ASN A 1 204 ? 9.280 -8.193 -3.156 1.00 90.25 204 ASN A CA 1
ATOM 1740 C C . ASN A 1 204 ? 8.266 -7.110 -2.762 1.00 90.25 204 ASN A C 1
ATOM 1742 O O . ASN A 1 204 ? 8.611 -5.940 -2.583 1.00 90.25 204 ASN A O 1
ATOM 1746 N N . TYR A 1 205 ? 7.021 -7.539 -2.550 1.00 90.25 205 TYR A N 1
ATOM 1747 C CA . TYR A 1 205 ? 5.909 -6.691 -2.129 1.00 90.25 205 TYR A CA 1
ATOM 1748 C C . TYR A 1 205 ? 6.243 -5.759 -0.955 1.00 90.25 205 TYR A C 1
ATOM 1750 O O . TYR A 1 205 ? 5.791 -4.623 -0.955 1.00 90.25 205 TYR A O 1
ATOM 1758 N N . GLN A 1 206 ? 7.052 -6.182 0.024 1.00 92.44 206 GLN A N 1
ATOM 1759 C CA . GLN A 1 206 ? 7.407 -5.319 1.160 1.00 92.44 206 GLN A CA 1
ATOM 1760 C C . GLN A 1 206 ? 8.205 -4.081 0.740 1.00 92.44 206 GLN A C 1
ATOM 1762 O O . GLN A 1 206 ? 7.983 -2.993 1.270 1.00 92.44 206 GLN A O 1
ATOM 1767 N N . TYR A 1 207 ? 9.116 -4.225 -0.224 1.00 92.31 207 TYR A N 1
ATOM 1768 C CA . TYR A 1 207 ? 9.896 -3.101 -0.743 1.00 92.31 207 TYR A CA 1
ATOM 1769 C C . TYR A 1 207 ? 9.020 -2.173 -1.577 1.00 92.31 207 TYR A C 1
ATOM 1771 O O . TYR A 1 207 ? 9.103 -0.956 -1.417 1.00 92.31 207 TYR A O 1
ATOM 1779 N N . ILE A 1 208 ? 8.124 -2.747 -2.385 1.00 93.12 208 ILE A N 1
ATOM 1780 C CA . ILE A 1 208 ? 7.122 -1.996 -3.148 1.00 93.12 208 ILE A CA 1
ATOM 1781 C C . ILE A 1 208 ? 6.226 -1.202 -2.194 1.00 93.12 208 ILE A C 1
ATOM 1783 O O . ILE A 1 208 ? 6.076 0.004 -2.354 1.00 93.12 208 ILE A O 1
ATOM 1787 N N . LEU A 1 209 ? 5.688 -1.844 -1.156 1.00 92.50 209 LEU A N 1
ATOM 1788 C CA . LEU A 1 209 ? 4.818 -1.211 -0.171 1.00 92.50 209 LEU A CA 1
ATOM 1789 C C . LEU A 1 209 ? 5.539 -0.091 0.591 1.00 92.50 209 LEU A C 1
ATOM 1791 O O . LEU A 1 209 ? 4.960 0.975 0.791 1.00 92.50 209 LEU A O 1
ATOM 1795 N N . LYS A 1 210 ? 6.811 -0.296 0.963 1.00 92.62 210 LYS A N 1
ATOM 1796 C CA . LYS A 1 210 ? 7.652 0.735 1.596 1.00 92.62 210 LYS A CA 1
ATOM 1797 C C . LYS A 1 210 ? 7.863 1.937 0.676 1.00 92.62 210 LYS A C 1
ATOM 1799 O O . LYS A 1 210 ? 7.810 3.079 1.128 1.00 92.62 210 LYS A O 1
ATOM 1804 N N . TRP A 1 211 ? 8.123 1.692 -0.606 1.00 93.56 211 TRP A N 1
ATOM 1805 C CA . TRP A 1 211 ? 8.275 2.759 -1.590 1.00 93.56 211 TRP A CA 1
ATOM 1806 C C . TRP A 1 211 ? 6.958 3.510 -1.820 1.00 93.56 211 TRP A C 1
ATOM 1808 O O . TRP A 1 211 ? 6.957 4.743 -1.820 1.00 93.56 211 TRP A O 1
ATOM 1818 N N . LEU A 1 212 ? 5.840 2.791 -1.952 1.00 93.44 212 LEU A N 1
ATOM 1819 C CA . LEU A 1 212 ? 4.506 3.365 -2.125 1.00 93.44 212 LEU A CA 1
ATOM 1820 C C . LEU A 1 212 ? 4.137 4.275 -0.956 1.00 93.44 212 LEU A C 1
ATOM 1822 O O . LEU A 1 212 ? 3.792 5.435 -1.173 1.00 93.44 212 LEU A O 1
ATOM 1826 N N . SER A 1 213 ? 4.249 3.772 0.277 1.00 91.25 213 SER A N 1
ATOM 1827 C CA . SER A 1 213 ? 3.893 4.539 1.471 1.00 91.25 213 SER A CA 1
ATOM 1828 C C . SER A 1 213 ? 4.729 5.810 1.579 1.00 91.25 213 SER A C 1
ATOM 1830 O O . SER A 1 213 ? 4.174 6.888 1.785 1.00 91.25 213 SER A O 1
ATOM 1832 N N . LYS A 1 214 ? 6.044 5.719 1.337 1.00 90.94 214 LYS A N 1
ATOM 1833 C CA . LYS A 1 214 ? 6.926 6.887 1.392 1.00 90.94 214 LYS A CA 1
ATOM 1834 C C . LYS A 1 214 ? 6.644 7.899 0.285 1.00 90.94 214 LYS A C 1
ATOM 1836 O O . LYS A 1 214 ? 6.712 9.105 0.516 1.00 90.94 214 LYS A O 1
ATOM 1841 N N . THR A 1 215 ? 6.330 7.423 -0.915 1.00 91.81 215 THR A N 1
ATOM 1842 C CA . THR A 1 215 ? 6.014 8.285 -2.059 1.00 91.81 215 THR A CA 1
ATOM 1843 C C . THR A 1 215 ? 4.704 9.039 -1.838 1.00 91.81 215 THR A C 1
ATOM 1845 O O . THR A 1 215 ? 4.659 10.246 -2.072 1.00 91.81 215 THR A O 1
ATOM 1848 N N . LEU A 1 216 ? 3.673 8.363 -1.321 1.00 90.06 216 LEU A N 1
ATOM 1849 C CA . LEU A 1 216 ? 2.386 8.976 -0.978 1.00 90.06 216 LEU A CA 1
ATOM 1850 C C . LEU A 1 216 ? 2.532 9.996 0.158 1.00 90.06 216 LEU A C 1
ATOM 1852 O O . LEU A 1 216 ? 2.059 11.122 0.030 1.00 90.06 216 LEU A O 1
ATOM 1856 N N . GLU A 1 217 ? 3.253 9.641 1.225 1.00 88.06 217 GLU A N 1
ATOM 1857 C CA . GLU A 1 217 ? 3.549 10.550 2.337 1.00 88.06 217 GLU A CA 1
ATOM 1858 C C . GLU A 1 217 ? 4.244 11.830 1.843 1.00 88.06 217 GLU A C 1
ATOM 1860 O O . GLU A 1 217 ? 3.821 12.945 2.150 1.00 88.06 217 GLU A O 1
ATOM 1865 N N . ASN A 1 218 ? 5.285 11.682 1.017 1.00 87.19 218 ASN A N 1
ATOM 1866 C CA . ASN A 1 218 ? 6.023 12.811 0.459 1.00 87.19 218 ASN A CA 1
ATOM 1867 C C . ASN A 1 218 ? 5.167 13.669 -0.485 1.00 87.19 218 ASN A C 1
ATOM 1869 O O . ASN A 1 218 ? 5.321 14.890 -0.493 1.00 87.19 218 ASN A O 1
ATOM 1873 N N . HIS A 1 219 ? 4.299 13.061 -1.303 1.00 84.94 219 HIS A N 1
ATOM 1874 C CA . HIS A 1 219 ? 3.388 13.801 -2.185 1.00 84.94 219 HIS A CA 1
ATOM 1875 C C . HIS A 1 219 ? 2.419 14.654 -1.373 1.00 84.94 219 HIS A C 1
ATOM 1877 O O . HIS A 1 219 ? 2.272 15.841 -1.658 1.00 84.94 219 HIS A O 1
ATOM 1883 N N . ILE A 1 220 ? 1.818 14.077 -0.333 1.00 80.75 220 ILE A N 1
ATOM 1884 C CA . ILE A 1 220 ? 0.861 14.780 0.519 1.00 80.75 220 ILE A CA 1
ATOM 1885 C C . ILE A 1 220 ? 1.559 15.895 1.283 1.00 80.75 220 ILE A C 1
ATOM 1887 O O . ILE A 1 220 ? 1.116 17.028 1.198 1.00 80.75 220 ILE A O 1
ATOM 1891 N N . ASN A 1 221 ? 2.700 15.642 1.924 1.00 79.31 221 ASN A N 1
ATOM 1892 C CA . ASN A 1 221 ? 3.417 16.693 2.655 1.00 79.31 221 ASN A CA 1
ATOM 1893 C C . ASN A 1 221 ? 3.849 17.875 1.767 1.00 79.31 221 ASN A C 1
ATOM 1895 O O . ASN A 1 221 ? 3.975 18.991 2.261 1.00 79.31 221 ASN A O 1
ATOM 1899 N N . LYS A 1 222 ? 4.081 17.651 0.466 1.00 75.25 222 LYS A N 1
ATOM 1900 C CA . LYS A 1 222 ? 4.410 18.723 -0.489 1.00 75.25 222 LYS A CA 1
ATOM 1901 C C . LYS A 1 222 ? 3.186 19.485 -0.996 1.00 75.25 222 LYS A C 1
ATOM 1903 O O . LYS A 1 222 ? 3.298 20.670 -1.288 1.00 75.25 222 LYS A O 1
ATOM 1908 N N . ASN A 1 223 ? 2.053 18.805 -1.156 1.00 66.19 223 ASN A N 1
ATOM 1909 C CA . ASN A 1 223 ? 0.889 19.335 -1.874 1.00 66.19 223 ASN A CA 1
ATOM 1910 C C . ASN A 1 223 ? -0.296 19.682 -0.963 1.00 66.19 223 ASN A C 1
ATOM 1912 O O . ASN A 1 223 ? -1.206 20.386 -1.395 1.00 66.19 223 ASN A O 1
ATOM 1916 N N . PHE A 1 224 ? -0.304 19.176 0.268 1.00 65.19 224 PHE A N 1
ATOM 1917 C CA . PHE A 1 224 ? -1.311 19.430 1.287 1.00 65.19 224 PHE A CA 1
ATOM 1918 C C . PHE A 1 224 ? -0.682 20.187 2.441 1.00 65.19 224 PHE A C 1
ATOM 1920 O O . PHE A 1 224 ? 0.168 19.670 3.163 1.00 65.19 224 PHE A O 1
ATOM 1927 N N . ASN A 1 225 ? -1.158 21.410 2.644 1.00 58.28 225 ASN A N 1
ATOM 1928 C CA . ASN A 1 225 ? -0.893 22.121 3.874 1.00 58.28 225 ASN A CA 1
ATOM 1929 C C . ASN A 1 225 ? -1.929 21.651 4.903 1.00 58.28 225 ASN A C 1
ATOM 1931 O O . ASN A 1 225 ? -3.106 22.003 4.816 1.00 58.28 225 ASN A O 1
ATOM 1935 N N . TRP A 1 226 ? -1.498 20.819 5.854 1.00 53.94 226 TRP A N 1
ATOM 1936 C CA . TRP A 1 226 ? -2.346 20.242 6.909 1.00 53.94 226 TRP A CA 1
ATOM 1937 C C . TRP A 1 226 ? -3.113 21.298 7.724 1.00 53.94 226 TRP A C 1
ATOM 1939 O O . TRP A 1 226 ? -4.117 20.983 8.358 1.00 53.94 226 TRP A O 1
ATOM 1949 N N . TYR A 1 227 ? -2.643 22.547 7.685 1.00 45.44 227 TYR A N 1
ATOM 1950 C CA . TYR A 1 227 ? -3.170 23.690 8.423 1.00 45.44 227 TYR A CA 1
ATOM 1951 C C . TYR A 1 227 ? -4.087 24.613 7.596 1.00 45.44 227 TYR A C 1
ATOM 1953 O O . TYR A 1 227 ? -4.734 25.477 8.178 1.00 45.44 227 TYR A O 1
ATOM 1961 N N . GLU A 1 228 ? -4.185 24.437 6.270 1.00 47.09 228 GLU A N 1
ATOM 1962 C CA . GLU A 1 228 ? -4.934 25.343 5.371 1.00 47.09 228 GLU A CA 1
ATOM 1963 C C . GLU A 1 228 ? -5.956 24.619 4.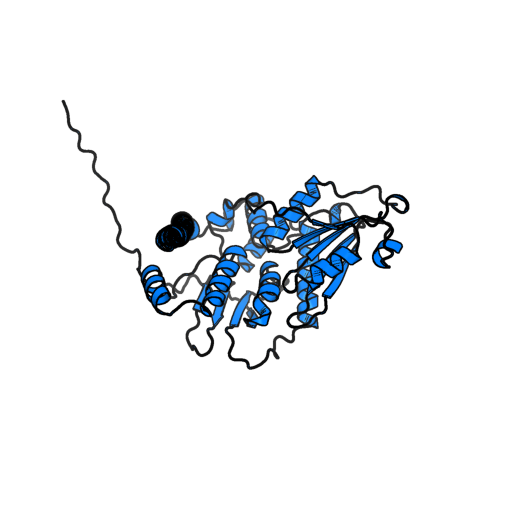480 1.00 47.09 228 GLU A C 1
ATOM 1965 O O . GLU A 1 228 ? -6.183 24.992 3.326 1.00 47.09 228 GLU A O 1
ATOM 1970 N N . LEU A 1 229 ? -6.617 23.576 4.985 1.00 50.50 229 LEU A N 1
ATOM 1971 C CA . LEU A 1 229 ? -7.814 23.089 4.300 1.00 50.50 229 LEU A CA 1
ATOM 1972 C C . LEU A 1 229 ? -8.973 24.058 4.550 1.00 50.50 229 LEU A C 1
ATOM 1974 O O . LEU A 1 229 ? -9.131 24.555 5.666 1.00 50.50 229 LEU A O 1
ATOM 1978 N N . PRO A 1 230 ? -9.764 24.382 3.509 1.00 45.25 230 PRO A N 1
ATOM 1979 C CA . PRO A 1 230 ? -10.696 25.492 3.562 1.00 45.25 230 PRO A CA 1
ATOM 1980 C C . PRO A 1 230 ? -11.682 25.289 4.706 1.00 45.25 230 PRO A C 1
ATOM 1982 O O . PRO A 1 230 ? -12.146 24.171 4.940 1.00 45.25 230 PRO A O 1
ATOM 1985 N N . ILE A 1 231 ? -12.041 26.407 5.339 1.00 48.41 231 ILE A N 1
ATOM 1986 C CA . ILE A 1 231 ? -13.074 26.616 6.369 1.00 48.41 231 ILE A CA 1
ATOM 1987 C C . ILE A 1 231 ? -14.476 26.299 5.795 1.00 48.41 231 ILE A C 1
ATOM 1989 O O . ILE A 1 231 ? -15.455 27.013 5.978 1.00 48.41 231 ILE A O 1
ATOM 1993 N N . LYS A 1 232 ? -14.596 25.245 4.989 1.00 53.59 232 LYS A N 1
ATOM 1994 C CA . LYS A 1 232 ? -15.870 24.657 4.625 1.00 53.59 232 LYS A CA 1
ATOM 1995 C C . LYS A 1 232 ? -16.241 23.760 5.786 1.00 53.59 232 LYS A C 1
ATOM 1997 O O . LYS A 1 232 ? -15.480 22.861 6.128 1.00 53.59 232 LYS A O 1
ATOM 2002 N N . ASN A 1 233 ? -17.415 24.014 6.352 1.00 60.28 233 ASN A N 1
ATOM 2003 C CA . ASN A 1 233 ? -18.105 23.126 7.274 1.00 60.28 233 ASN A CA 1
ATOM 2004 C C . ASN A 1 233 ? -18.175 21.732 6.622 1.00 60.28 233 ASN A C 1
ATOM 2006 O O . ASN A 1 233 ? -19.070 21.458 5.834 1.00 60.28 233 ASN A O 1
ATOM 2010 N N . ARG A 1 234 ? -17.184 20.881 6.861 1.00 71.44 234 ARG A N 1
ATOM 2011 C CA . ARG A 1 234 ? -17.092 19.507 6.369 1.00 71.44 234 ARG A CA 1
ATOM 2012 C C . ARG A 1 234 ? -16.733 18.644 7.555 1.00 71.44 234 ARG A C 1
ATOM 2014 O O . ARG A 1 234 ? -16.071 19.102 8.486 1.00 71.44 234 ARG A O 1
ATOM 2021 N N . SER A 1 235 ? -17.185 17.402 7.526 1.00 74.31 235 SER A N 1
ATOM 2022 C CA . SER A 1 235 ? -16.747 16.427 8.511 1.00 74.31 235 SER A CA 1
ATOM 2023 C C . SER A 1 235 ? -15.240 16.193 8.415 1.00 74.31 235 SER A C 1
ATOM 2025 O O . SER A 1 235 ? -14.638 16.318 7.343 1.00 74.31 235 SER A O 1
ATOM 2027 N N . ILE A 1 236 ? -14.637 15.855 9.552 1.00 80.69 236 ILE A N 1
ATOM 2028 C CA . ILE A 1 236 ? -13.201 15.606 9.671 1.00 80.69 236 ILE A CA 1
ATOM 2029 C C . ILE A 1 236 ? -12.995 14.158 10.104 1.00 80.69 236 ILE A C 1
ATOM 2031 O O . ILE A 1 236 ? -13.538 13.731 11.121 1.00 80.69 236 ILE A O 1
ATOM 2035 N N . LEU A 1 237 ? -12.191 13.418 9.349 1.00 83.00 237 LEU A N 1
ATOM 2036 C CA . LEU A 1 237 ? -11.650 12.121 9.733 1.00 83.00 237 LEU A CA 1
ATOM 2037 C C . LEU A 1 237 ? -10.222 12.336 10.251 1.00 83.00 237 LEU A C 1
ATOM 2039 O O . LEU A 1 237 ? -9.319 12.674 9.487 1.00 83.00 237 LEU A O 1
ATOM 2043 N N . GLU A 1 238 ? -10.015 12.156 11.550 1.00 82.62 238 GLU A N 1
ATOM 2044 C CA . GLU A 1 238 ? -8.730 12.379 12.211 1.00 82.62 238 GLU A CA 1
ATOM 2045 C C . GLU A 1 238 ? -8.100 11.046 12.632 1.00 82.62 238 GLU A C 1
ATOM 2047 O O . GLU A 1 238 ? -8.684 10.278 13.400 1.00 82.62 238 GLU A O 1
ATOM 2052 N N . PHE A 1 239 ? -6.881 10.795 12.158 1.00 83.69 239 PHE A N 1
ATOM 2053 C CA . PHE A 1 239 ? -6.028 9.695 12.592 1.00 83.69 239 PHE A CA 1
ATOM 2054 C C . PHE A 1 239 ? -5.091 10.197 13.682 1.00 83.69 239 PHE A C 1
ATOM 2056 O O . PHE A 1 239 ? -4.221 11.029 13.428 1.00 83.69 239 PHE A O 1
ATOM 2063 N N . GLN A 1 240 ? -5.248 9.680 14.895 1.00 81.38 240 GLN A N 1
ATOM 2064 C CA . GLN A 1 240 ? -4.352 9.973 16.006 1.00 81.38 240 GLN A CA 1
ATOM 2065 C C . GLN A 1 240 ? -3.322 8.854 16.101 1.00 81.38 240 GLN A C 1
ATOM 2067 O O . GLN A 1 240 ? -3.651 7.716 16.440 1.00 81.38 240 GLN A O 1
ATOM 2072 N N . ILE A 1 241 ? -2.083 9.177 15.741 1.00 80.44 241 ILE A N 1
ATOM 2073 C CA . ILE A 1 241 ? -0.988 8.214 15.620 1.00 80.44 241 ILE A CA 1
ATOM 2074 C C . ILE A 1 241 ? 0.022 8.486 16.727 1.00 80.44 241 ILE A C 1
ATOM 2076 O O . ILE A 1 241 ? 0.386 9.638 16.978 1.00 80.44 241 ILE A O 1
ATOM 2080 N N . ASN A 1 242 ? 0.492 7.418 17.371 1.00 75.06 242 ASN A N 1
ATOM 2081 C CA . ASN A 1 242 ? 1.514 7.536 18.397 1.00 75.06 242 ASN A CA 1
ATOM 2082 C C . ASN A 1 242 ? 2.834 8.018 17.781 1.00 75.06 242 ASN A C 1
ATOM 2084 O O . ASN A 1 242 ? 3.382 7.384 16.872 1.00 75.06 242 ASN A O 1
ATOM 2088 N N . LYS A 1 243 ? 3.360 9.129 18.291 1.00 70.06 243 LYS A N 1
ATOM 2089 C CA . LYS A 1 243 ? 4.659 9.662 17.894 1.00 70.06 243 LYS A CA 1
ATOM 2090 C C . LYS A 1 243 ? 5.750 8.989 18.726 1.00 70.06 243 LYS A C 1
ATOM 2092 O O . LYS A 1 243 ? 6.155 9.507 19.759 1.00 70.06 243 LYS A O 1
ATOM 2097 N N . ASN A 1 244 ? 6.239 7.839 18.267 1.00 62.94 244 ASN A N 1
ATOM 2098 C CA . ASN A 1 244 ? 7.442 7.230 18.841 1.00 62.94 244 ASN A CA 1
ATOM 2099 C C . ASN A 1 244 ? 8.702 7.693 18.097 1.00 62.94 244 ASN A C 1
ATOM 2101 O O . ASN A 1 244 ? 8.675 7.983 16.900 1.00 62.94 244 ASN A O 1
ATOM 2105 N N . SER A 1 245 ? 9.827 7.675 18.809 1.00 45.06 245 SER A N 1
ATOM 2106 C CA . SER A 1 245 ? 11.148 8.197 18.428 1.00 45.06 245 SER A CA 1
ATOM 2107 C C . SER A 1 245 ? 11.745 7.649 17.121 1.00 45.06 245 SER A C 1
ATOM 2109 O O . SER A 1 245 ? 12.707 8.219 16.621 1.00 45.06 245 SER A O 1
ATOM 2111 N N . TYR A 1 246 ? 11.203 6.561 16.560 1.00 50.81 246 TYR A N 1
ATOM 2112 C CA . TYR A 1 246 ? 11.814 5.821 15.445 1.00 50.81 246 TYR A CA 1
ATOM 2113 C C . TYR A 1 246 ? 11.097 5.951 14.090 1.00 50.81 246 TYR A C 1
ATOM 2115 O O . TYR A 1 246 ? 11.641 5.482 13.095 1.00 50.81 246 TYR A O 1
ATOM 2123 N N . SER A 1 247 ? 9.927 6.599 14.042 1.00 59.78 247 SER A N 1
ATOM 2124 C CA . SER A 1 247 ? 9.108 6.997 12.871 1.00 59.78 247 SER A CA 1
ATOM 2125 C C . SER A 1 247 ? 7.637 6.697 13.149 1.00 59.78 247 SER A C 1
ATOM 2127 O O . SER A 1 247 ? 7.290 5.655 13.705 1.00 59.78 247 SER A O 1
ATOM 2129 N N . SER A 1 248 ? 6.758 7.627 12.787 1.00 69.06 248 SER A N 1
ATOM 2130 C CA . SER A 1 248 ? 5.320 7.402 12.840 1.00 69.06 248 SER A CA 1
ATOM 2131 C C . SER A 1 248 ? 4.888 6.557 11.641 1.00 69.06 248 SER A C 1
ATOM 2133 O O . SER A 1 248 ? 5.146 6.898 10.488 1.00 69.06 248 SER A O 1
ATOM 2135 N N . ILE A 1 249 ? 4.231 5.430 11.913 1.00 78.12 249 ILE A N 1
ATOM 2136 C CA . ILE A 1 249 ? 3.749 4.522 10.871 1.00 78.12 249 ILE A CA 1
ATOM 2137 C C . ILE A 1 249 ? 2.348 4.964 10.454 1.00 78.12 249 ILE A C 1
ATOM 2139 O O . ILE A 1 249 ? 1.395 4.827 11.219 1.00 78.12 249 ILE A O 1
ATOM 2143 N N . ILE A 1 250 ? 2.224 5.476 9.231 1.00 84.81 250 ILE A N 1
ATOM 2144 C CA . ILE A 1 250 ? 0.930 5.775 8.611 1.00 84.81 250 ILE A CA 1
ATOM 2145 C C . ILE A 1 250 ? 0.537 4.577 7.735 1.00 84.81 250 ILE A C 1
ATOM 2147 O O . ILE A 1 250 ? 1.276 4.244 6.803 1.00 84.81 250 ILE A O 1
ATOM 2151 N N . PRO A 1 251 ? -0.603 3.918 7.999 1.00 87.94 251 PRO A N 1
ATOM 2152 C CA . PRO A 1 251 ? -1.091 2.839 7.148 1.00 87.94 251 PRO A CA 1
ATOM 2153 C C . PRO A 1 251 ? -1.379 3.328 5.725 1.00 87.94 251 PRO A C 1
ATOM 2155 O O . PRO A 1 251 ? -1.980 4.388 5.550 1.00 87.94 251 PRO A O 1
ATOM 2158 N N . ILE A 1 252 ? -1.025 2.550 4.695 1.00 89.81 252 ILE A N 1
ATOM 2159 C CA . ILE A 1 252 ? -1.209 2.984 3.295 1.00 89.81 252 ILE A CA 1
ATOM 2160 C C . ILE A 1 252 ? -2.670 3.308 2.958 1.00 89.81 252 ILE A C 1
ATOM 2162 O O . ILE A 1 252 ? -2.951 4.199 2.155 1.00 89.81 252 ILE A O 1
ATOM 2166 N N . TYR A 1 253 ? -3.609 2.623 3.616 1.00 88.19 253 TYR A N 1
ATOM 2167 C CA . TYR A 1 253 ? -5.028 2.817 3.377 1.00 88.19 253 TYR A CA 1
ATOM 2168 C C . TYR A 1 253 ? -5.503 4.230 3.734 1.00 88.19 253 TYR A C 1
ATOM 2170 O O . TYR A 1 253 ? -6.444 4.716 3.111 1.00 88.19 253 TYR A O 1
ATOM 2178 N N . TYR A 1 254 ? -4.830 4.923 4.663 1.00 88.88 254 TYR A N 1
ATOM 2179 C CA . TYR A 1 254 ? -5.100 6.329 4.962 1.00 88.88 254 TYR A CA 1
ATOM 2180 C C . TYR A 1 254 ? -5.012 7.181 3.690 1.00 88.88 254 TYR A C 1
ATOM 2182 O O . TYR A 1 254 ? -5.940 7.919 3.363 1.00 88.88 254 TYR A O 1
ATOM 2190 N N . PHE A 1 255 ? -3.925 7.019 2.930 1.00 88.12 255 PHE A N 1
ATOM 2191 C CA . PHE A 1 255 ? -3.694 7.771 1.701 1.00 88.12 255 PHE A CA 1
ATOM 2192 C C . PHE A 1 255 ? -4.749 7.444 0.650 1.00 88.12 255 PHE A C 1
ATOM 2194 O O . PHE A 1 255 ? -5.317 8.336 0.034 1.00 88.12 255 PHE A O 1
ATOM 2201 N N . THR A 1 256 ? -5.071 6.165 0.481 1.00 89.25 256 THR A N 1
ATOM 2202 C CA . THR A 1 256 ? -6.066 5.738 -0.512 1.00 89.25 256 THR A CA 1
ATOM 2203 C C . THR A 1 256 ? -7.467 6.274 -0.204 1.00 89.25 256 THR A C 1
ATOM 2205 O O . THR A 1 256 ? -8.162 6.724 -1.111 1.00 89.25 256 THR A O 1
ATOM 2208 N N . LEU A 1 257 ? -7.862 6.313 1.076 1.00 88.25 257 LEU A N 1
ATOM 2209 C CA . LEU A 1 257 ? -9.122 6.919 1.508 1.00 88.25 257 LEU A CA 1
ATOM 2210 C C . LEU A 1 257 ? -9.110 8.437 1.310 1.00 88.25 257 LEU A C 1
ATOM 2212 O O . LEU A 1 257 ? -10.117 8.987 0.873 1.00 88.25 257 LEU A O 1
ATOM 2216 N N . LEU A 1 258 ? -7.979 9.099 1.577 1.00 87.38 258 LEU A N 1
ATOM 2217 C CA . LEU A 1 258 ? -7.803 10.529 1.329 1.00 87.38 258 LEU A CA 1
ATOM 2218 C C . LEU A 1 258 ? -8.018 10.872 -0.152 1.00 87.38 258 LEU A C 1
ATOM 2220 O O . LEU A 1 258 ? -8.738 11.820 -0.438 1.00 87.38 258 LEU A O 1
ATOM 2224 N N . TYR A 1 259 ? -7.439 10.135 -1.103 1.00 85.31 259 TYR A N 1
ATOM 2225 C CA . TYR A 1 259 ? -7.675 10.436 -2.525 1.00 85.31 259 TYR A CA 1
ATOM 2226 C C . TYR A 1 259 ? -9.109 10.129 -2.956 1.00 85.31 259 TYR A C 1
ATOM 2228 O O . TYR A 1 259 ? -9.658 10.859 -3.774 1.00 85.31 259 TYR A O 1
ATOM 2236 N N . HIS A 1 260 ? -9.734 9.103 -2.373 1.00 85.31 260 HIS A N 1
ATOM 2237 C CA . HIS A 1 260 ? -11.097 8.725 -2.734 1.00 85.31 260 HIS A CA 1
ATOM 2238 C C . HIS A 1 260 ? -12.166 9.675 -2.162 1.00 85.31 260 HIS A C 1
ATOM 2240 O O . HIS A 1 260 ? -13.149 9.975 -2.832 1.00 85.31 260 HIS A O 1
ATOM 2246 N N . TYR A 1 261 ? -11.979 10.171 -0.933 1.00 83.62 261 TYR A N 1
ATOM 2247 C CA . TYR A 1 261 ? -12.977 10.974 -0.211 1.00 83.62 261 TYR A CA 1
ATOM 2248 C C . TYR A 1 261 ? -12.530 12.406 0.115 1.00 83.62 261 TYR A C 1
ATOM 2250 O O . TYR A 1 261 ? -13.332 13.181 0.634 1.00 83.62 261 TYR A O 1
ATOM 2258 N N . GLY A 1 262 ? -11.287 12.795 -0.172 1.00 78.56 262 GLY A N 1
ATOM 2259 C CA . GLY A 1 262 ? -10.705 14.086 0.229 1.00 78.56 262 GLY A CA 1
ATOM 2260 C C . GLY A 1 262 ? -11.352 15.314 -0.417 1.00 78.56 262 GLY A C 1
ATOM 2261 O O . GLY A 1 262 ? -11.191 16.438 0.058 1.00 78.56 262 GLY A O 1
ATOM 2262 N N . SER A 1 263 ? -12.129 15.124 -1.485 1.00 76.38 263 SER A N 1
ATOM 2263 C CA . SER A 1 263 ? -12.968 16.176 -2.068 1.00 76.38 263 SER A CA 1
ATOM 2264 C C . SER A 1 263 ? -14.216 16.476 -1.223 1.00 76.38 263 SER A C 1
ATOM 2266 O O . SER A 1 263 ? -14.746 17.591 -1.301 1.00 76.38 263 SER A O 1
ATOM 2268 N N . ILE A 1 264 ? -14.647 15.525 -0.385 1.00 77.56 264 ILE A N 1
ATOM 2269 C CA . ILE A 1 264 ? -15.893 15.541 0.398 1.00 77.56 264 ILE A CA 1
ATOM 2270 C C . ILE A 1 264 ? -15.606 15.740 1.894 1.00 77.56 264 ILE A C 1
ATOM 2272 O O . ILE A 1 264 ? -16.266 16.549 2.544 1.00 77.56 264 ILE A O 1
ATOM 2276 N N . ILE A 1 265 ? -14.615 15.024 2.427 1.00 79.00 265 ILE A N 1
ATOM 2277 C CA . ILE A 1 265 ? -14.286 14.933 3.856 1.00 79.00 265 ILE A CA 1
ATOM 2278 C C . ILE A 1 265 ? -12.862 15.441 4.064 1.00 79.00 265 ILE A C 1
ATOM 2280 O O . ILE A 1 265 ? -11.979 15.182 3.248 1.00 79.00 265 ILE A O 1
ATOM 2284 N N . ASN A 1 266 ? -12.626 16.143 5.169 1.00 80.06 266 ASN A N 1
ATOM 2285 C CA . ASN A 1 266 ? -11.285 16.586 5.532 1.00 80.06 266 ASN A CA 1
ATOM 2286 C C . ASN A 1 266 ? -10.556 15.465 6.288 1.00 80.06 266 ASN A C 1
ATOM 2288 O O . ASN A 1 266 ? -11.108 14.871 7.210 1.00 80.06 266 ASN A O 1
ATOM 2292 N N . PHE A 1 267 ? -9.314 15.179 5.913 1.00 82.56 267 PHE A N 1
ATOM 2293 C CA . PHE A 1 267 ? -8.498 14.120 6.513 1.00 82.56 267 PHE A CA 1
ATOM 2294 C C . PHE A 1 267 ? -7.329 14.734 7.267 1.00 82.56 267 PHE A C 1
ATOM 2296 O O . PHE A 1 267 ? -6.524 15.451 6.673 1.00 82.56 267 PHE A O 1
ATOM 2303 N N . HIS A 1 268 ? -7.232 14.455 8.563 1.00 81.50 268 HIS A N 1
ATOM 2304 C CA . HIS A 1 268 ? -6.195 14.998 9.434 1.00 81.50 268 HIS A CA 1
ATOM 2305 C C . HIS A 1 268 ? -5.365 13.869 10.048 1.00 81.50 268 HIS A C 1
ATOM 2307 O O . HIS A 1 268 ? -5.905 12.838 10.452 1.00 81.50 268 HIS A O 1
ATOM 2313 N N . ILE A 1 269 ? -4.058 14.093 10.180 1.00 80.19 269 ILE A N 1
ATOM 2314 C CA . ILE A 1 269 ? -3.178 13.258 11.001 1.00 80.19 269 ILE A CA 1
ATOM 2315 C C . ILE A 1 269 ? -2.717 14.085 12.192 1.00 80.19 269 ILE A C 1
ATOM 2317 O O . ILE A 1 269 ? -2.173 15.175 12.031 1.00 80.19 269 ILE A O 1
ATOM 2321 N N . ASN A 1 270 ? -2.911 13.544 13.388 1.00 80.19 270 ASN A N 1
ATOM 2322 C CA . ASN A 1 270 ? -2.455 14.138 14.629 1.00 80.19 270 ASN A CA 1
ATOM 2323 C C . ASN A 1 270 ? -1.444 13.206 15.297 1.00 80.19 270 ASN A C 1
ATOM 2325 O O . ASN A 1 270 ? -1.785 12.104 15.731 1.00 80.19 270 ASN A O 1
ATOM 2329 N N . PHE A 1 271 ? -0.191 13.645 15.366 1.00 78.31 271 PHE A N 1
ATOM 2330 C CA . PHE A 1 271 ? 0.866 12.905 16.041 1.00 78.31 271 PHE A CA 1
ATOM 2331 C C . PHE A 1 271 ? 0.857 13.253 17.528 1.00 78.31 271 PHE A C 1
ATOM 2333 O O . PHE A 1 271 ? 1.160 14.384 17.900 1.00 78.31 271 PHE A O 1
ATOM 2340 N N . GLN A 1 272 ? 0.518 12.282 18.375 1.00 73.25 272 GLN A N 1
ATOM 2341 C CA . GLN A 1 272 ? 0.440 12.470 19.825 1.00 73.25 272 GLN A CA 1
ATOM 2342 C C . GLN A 1 272 ? 1.449 11.566 20.530 1.00 73.25 272 GLN A C 1
ATOM 2344 O O . GLN A 1 272 ? 1.582 10.396 20.184 1.00 73.25 272 GLN A O 1
ATOM 2349 N N . GLU A 1 273 ? 2.156 12.099 21.524 1.00 69.31 273 GLU A N 1
ATOM 2350 C CA . GLU A 1 273 ? 3.072 11.316 22.357 1.00 69.31 273 GLU A CA 1
ATOM 2351 C C . GLU A 1 273 ? 2.279 10.490 23.383 1.00 69.31 273 GLU A C 1
ATOM 2353 O O . GLU A 1 273 ? 1.315 10.977 23.980 1.00 69.31 273 GLU A O 1
ATOM 2358 N N . ASN A 1 274 ? 2.681 9.232 23.589 1.00 63.69 274 ASN A N 1
ATOM 2359 C CA . ASN A 1 274 ? 2.164 8.323 24.624 1.00 63.69 274 ASN A CA 1
ATOM 2360 C C . ASN A 1 274 ? 0.665 7.982 24.548 1.00 63.69 274 ASN A C 1
ATOM 2362 O O . ASN A 1 274 ? 0.090 7.490 25.522 1.00 63.69 274 ASN A O 1
ATOM 2366 N N . LYS A 1 275 ? 0.017 8.199 23.402 1.00 64.56 275 LYS A N 1
ATOM 2367 C CA . LYS A 1 275 ? -1.375 7.788 23.181 1.00 64.56 275 LYS A CA 1
ATOM 2368 C C . LYS A 1 275 ? -1.461 6.653 22.181 1.00 64.56 275 LYS A C 1
ATOM 2370 O O . LYS A 1 275 ? -0.673 6.556 21.247 1.00 64.56 275 LYS A O 1
ATOM 2375 N N . THR A 1 276 ? -2.427 5.772 22.411 1.00 69.81 276 THR A N 1
ATOM 2376 C CA . THR A 1 276 ? -2.694 4.644 21.522 1.00 69.81 276 THR A CA 1
ATOM 2377 C C . THR A 1 276 ? -3.282 5.131 20.196 1.00 69.81 276 THR A C 1
ATOM 2379 O O . THR A 1 276 ? -3.813 6.237 20.118 1.00 69.81 276 THR A O 1
ATOM 2382 N N . PHE A 1 277 ? -3.174 4.314 19.146 1.00 76.69 277 PHE A N 1
ATOM 2383 C CA . PHE A 1 277 ? -3.789 4.601 17.851 1.00 76.69 277 PHE A CA 1
ATOM 2384 C C . PHE A 1 277 ? -5.306 4.808 18.001 1.00 76.69 277 PHE A C 1
ATOM 2386 O O . PHE A 1 277 ? -5.990 3.979 18.610 1.00 76.69 277 PHE A O 1
ATOM 2393 N N . GLN A 1 278 ? -5.832 5.911 17.463 1.00 78.75 278 GLN A N 1
ATOM 2394 C CA . GLN A 1 278 ? -7.265 6.226 17.476 1.00 78.75 278 GLN A CA 1
ATOM 2395 C C . GLN A 1 278 ? -7.698 6.808 16.134 1.00 78.75 278 GLN A C 1
ATOM 2397 O O . GLN A 1 278 ? -6.939 7.513 15.473 1.00 78.75 278 GLN A O 1
ATOM 2402 N N . ILE A 1 279 ? -8.949 6.558 15.761 1.00 78.44 279 ILE A N 1
ATOM 2403 C CA . ILE A 1 279 ? -9.583 7.165 14.592 1.00 78.44 279 ILE A CA 1
ATOM 2404 C C . ILE A 1 279 ? -10.851 7.865 15.058 1.00 78.44 279 ILE A C 1
ATOM 2406 O O . ILE A 1 279 ? -11.742 7.243 15.646 1.00 78.44 279 ILE A O 1
ATOM 2410 N N . LYS A 1 280 ? -10.933 9.164 14.783 1.00 79.75 280 LYS A N 1
ATOM 2411 C CA . LYS A 1 280 ? -12.066 10.017 15.136 1.00 79.75 280 LYS A CA 1
ATOM 2412 C C . LYS A 1 280 ? -12.758 10.514 13.883 1.00 79.75 280 LYS A C 1
ATOM 2414 O O . LYS A 1 280 ? -12.111 10.840 12.893 1.00 79.75 280 LYS A O 1
ATOM 2419 N N . TYR A 1 281 ? -14.074 10.612 13.962 1.00 76.19 281 TYR A N 1
ATOM 2420 C CA . TYR A 1 281 ? -14.892 11.298 12.982 1.00 76.19 281 TYR A CA 1
ATOM 2421 C C . TYR A 1 281 ? -15.661 12.419 13.668 1.00 76.19 281 TYR A C 1
ATOM 2423 O O . TYR A 1 281 ? -16.438 12.189 14.602 1.00 76.19 281 TYR A O 1
ATOM 2431 N N . LEU A 1 282 ? -15.414 13.640 13.214 1.00 75.06 282 LEU A N 1
ATOM 2432 C CA . LEU A 1 282 ? -16.065 14.852 13.684 1.00 75.06 282 LEU A CA 1
ATOM 2433 C C . LEU A 1 282 ? -17.129 15.221 12.656 1.00 75.06 282 LEU A C 1
ATOM 2435 O O . LEU A 1 282 ? -16.799 15.481 11.495 1.00 75.06 282 LEU A O 1
ATOM 2439 N N . PHE A 1 283 ? -18.403 15.217 13.051 1.00 71.25 283 PHE A N 1
ATOM 2440 C CA . PHE A 1 283 ? -19.455 15.660 12.142 1.00 71.25 283 PHE A CA 1
ATOM 2441 C C . PHE A 1 283 ? -19.446 17.176 12.011 1.00 71.25 283 PHE A C 1
ATOM 2443 O O . PHE A 1 283 ? -19.147 17.921 12.946 1.00 71.25 283 PHE A O 1
ATOM 2450 N N . GLN A 1 284 ? -19.840 17.621 10.824 1.00 67.31 284 GLN A N 1
ATOM 2451 C CA . GLN A 1 284 ? -20.115 19.017 10.556 1.00 67.31 284 GLN A CA 1
ATOM 2452 C C . GLN A 1 284 ? -21.141 19.551 11.571 1.00 67.31 284 GLN A C 1
ATOM 2454 O O . GLN A 1 284 ? -22.217 18.975 11.721 1.00 67.31 284 GLN A O 1
ATOM 2459 N N . ASN A 1 285 ? -20.807 20.651 12.251 1.00 60.62 285 ASN A N 1
ATOM 2460 C CA . ASN A 1 285 ? -21.663 21.349 13.221 1.00 60.62 285 ASN A CA 1
ATOM 2461 C C . ASN A 1 285 ? -22.072 20.540 14.469 1.00 60.62 285 ASN A C 1
ATOM 2463 O O . ASN A 1 285 ? -22.985 20.951 15.182 1.00 60.62 285 ASN A O 1
ATOM 2467 N N . SER A 1 286 ? -21.402 19.425 14.777 1.00 59.09 286 SER A N 1
ATOM 2468 C CA . SER A 1 286 ? -21.619 18.696 16.031 1.00 59.09 286 SER A CA 1
ATOM 2469 C C . SER A 1 286 ? -20.447 18.887 16.988 1.00 59.09 286 SER A C 1
ATOM 2471 O O . SER A 1 286 ? -19.295 18.760 16.581 1.00 59.09 286 SER A O 1
ATOM 2473 N N . THR A 1 287 ? -20.732 19.075 18.274 1.00 54.06 287 THR A N 1
ATOM 2474 C CA . THR A 1 287 ? -19.738 18.975 19.358 1.00 54.06 287 THR A CA 1
ATOM 2475 C C . THR A 1 287 ? -19.456 17.524 19.767 1.00 54.06 287 THR A C 1
ATOM 2477 O O . THR A 1 287 ? -18.605 17.268 20.619 1.00 54.06 287 THR A O 1
ATOM 2480 N N . ILE A 1 288 ? -20.178 16.561 19.180 1.00 56.00 288 ILE A N 1
ATOM 2481 C CA . ILE A 1 288 ? -20.085 15.144 19.523 1.00 56.00 288 ILE A CA 1
ATOM 2482 C C . ILE A 1 288 ? -18.955 14.509 18.718 1.00 56.00 288 ILE A C 1
ATOM 2484 O O . ILE A 1 288 ? -19.068 14.259 17.517 1.00 56.00 288 ILE A O 1
ATOM 2488 N N . ASN A 1 289 ? -17.868 14.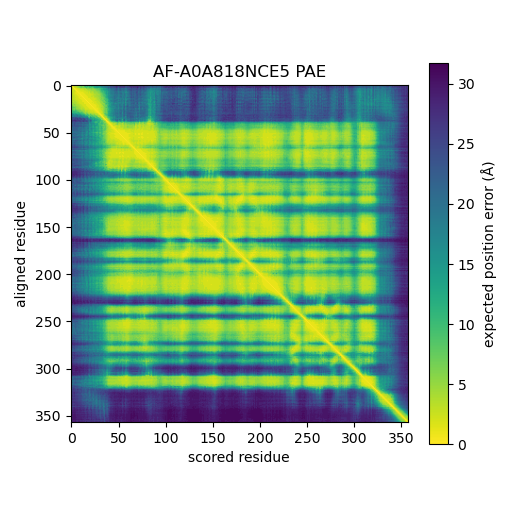195 19.415 1.00 57.69 289 ASN A N 1
ATOM 2489 C CA . ASN A 1 289 ? -16.769 13.423 18.855 1.00 57.69 289 ASN A CA 1
ATOM 2490 C C . ASN A 1 289 ? -17.187 11.954 18.759 1.00 57.69 289 ASN A C 1
ATOM 2492 O O . ASN A 1 289 ? -17.330 11.286 19.785 1.00 57.69 289 ASN A O 1
ATOM 2496 N N . THR A 1 290 ? -17.338 11.431 17.541 1.00 63.62 290 THR A N 1
ATOM 2497 C CA . THR A 1 290 ? -17.544 9.990 17.354 1.00 63.62 290 THR A CA 1
ATOM 2498 C C . THR A 1 290 ? -16.216 9.295 17.119 1.00 63.62 290 THR A C 1
ATOM 2500 O O . THR A 1 290 ? -15.481 9.608 16.184 1.00 63.62 290 THR A O 1
ATOM 2503 N N . TYR A 1 291 ? -15.879 8.359 18.000 1.00 61.62 291 TYR A N 1
ATOM 2504 C CA . TYR A 1 291 ? -14.716 7.505 17.819 1.00 61.62 291 TYR A CA 1
ATOM 2505 C C . TYR A 1 291 ? -15.110 6.363 16.889 1.00 61.62 291 TYR A C 1
ATOM 2507 O O . TYR A 1 291 ? -15.998 5.585 17.217 1.00 61.62 291 TYR A O 1
ATOM 2515 N N . ILE A 1 292 ? -14.445 6.267 15.739 1.00 67.31 292 ILE A N 1
ATOM 2516 C CA . ILE A 1 292 ? -14.530 5.067 14.902 1.00 67.31 292 ILE A CA 1
ATOM 2517 C C . ILE A 1 292 ? -13.678 3.977 15.549 1.00 67.31 292 ILE A C 1
ATOM 2519 O O . ILE A 1 292 ? -14.096 2.836 15.664 1.00 67.31 292 ILE A O 1
ATOM 2523 N N . TYR A 1 293 ? -12.489 4.330 16.032 1.00 65.94 293 TYR A N 1
ATOM 2524 C CA . TYR A 1 293 ? -11.617 3.388 16.715 1.00 65.94 293 TYR A CA 1
ATOM 2525 C C . TYR A 1 293 ? -10.942 4.046 17.912 1.00 65.94 293 TYR A C 1
ATOM 2527 O O . TYR A 1 293 ? -10.396 5.146 17.802 1.00 65.94 293 TYR A O 1
ATOM 2535 N N . ASN A 1 294 ? -10.965 3.364 19.055 1.00 67.62 294 ASN A N 1
ATOM 2536 C CA . ASN A 1 294 ? -10.296 3.814 20.264 1.00 67.62 294 ASN A CA 1
ATOM 2537 C C . ASN A 1 294 ? -9.669 2.628 20.998 1.00 67.62 294 ASN A C 1
ATOM 2539 O O . ASN A 1 294 ? -10.376 1.764 21.503 1.00 67.62 294 ASN A O 1
ATOM 2543 N N . ASN A 1 295 ? -8.341 2.608 21.082 1.00 63.94 295 ASN A N 1
ATOM 2544 C CA . ASN A 1 295 ? -7.597 1.563 21.782 1.00 63.94 295 ASN A CA 1
ATOM 2545 C C . ASN A 1 295 ? -7.343 1.889 23.273 1.00 63.94 295 ASN A C 1
ATOM 2547 O O . ASN A 1 295 ? -6.579 1.202 23.953 1.00 63.94 295 ASN A O 1
ATOM 2551 N N . ASN A 1 296 ? -7.958 2.945 23.820 1.00 62.59 296 ASN A N 1
ATOM 2552 C CA . ASN A 1 296 ? -7.854 3.236 25.248 1.00 62.59 296 ASN A CA 1
ATOM 2553 C C . ASN A 1 296 ? -8.678 2.233 26.063 1.00 62.59 296 ASN A C 1
ATOM 2555 O O . ASN A 1 296 ? -9.899 2.334 26.143 1.00 62.59 296 ASN A O 1
ATOM 2559 N N . LYS A 1 297 ? -7.974 1.325 26.746 1.00 52.94 297 LYS A N 1
ATOM 2560 C CA . LYS A 1 297 ? -8.526 0.264 27.608 1.00 52.94 297 LYS A CA 1
ATOM 2561 C C . LYS A 1 297 ? -9.418 0.748 28.769 1.00 52.94 297 LYS A C 1
ATOM 2563 O O . LYS A 1 297 ? -10.072 -0.080 29.389 1.00 52.94 297 LYS A O 1
ATOM 2568 N N . ASN A 1 298 ? -9.463 2.052 29.060 1.00 46.88 298 ASN A N 1
ATOM 2569 C CA . ASN A 1 298 ? -10.095 2.594 30.271 1.00 46.88 298 ASN A CA 1
ATOM 2570 C C . ASN A 1 298 ? -11.485 3.223 30.066 1.00 46.88 298 ASN A C 1
ATOM 2572 O O . ASN A 1 298 ? -12.109 3.595 31.054 1.00 46.88 298 ASN A O 1
ATOM 2576 N N . ASN A 1 299 ? -11.994 3.347 28.833 1.00 44.66 299 ASN A N 1
ATOM 2577 C CA . ASN A 1 299 ? -13.286 4.001 28.592 1.00 44.66 299 ASN A CA 1
ATOM 2578 C C . ASN A 1 299 ? -14.325 3.001 28.071 1.00 44.66 299 ASN A C 1
ATOM 2580 O O . ASN A 1 299 ? -14.437 2.780 26.870 1.00 44.66 299 ASN A O 1
ATOM 2584 N N . SER A 1 300 ? -15.120 2.449 28.985 1.00 40.66 300 SER A N 1
ATOM 2585 C CA . SER A 1 300 ? -16.220 1.508 28.733 1.00 40.66 300 SER A CA 1
ATOM 2586 C C . SER A 1 300 ? -17.511 2.140 28.176 1.00 40.66 300 SER A C 1
ATOM 2588 O O . SER A 1 300 ? -18.525 1.456 28.097 1.00 40.66 300 SER A O 1
ATOM 2590 N N . TYR A 1 301 ? -17.511 3.429 27.808 1.00 39.53 301 TYR A N 1
ATOM 2591 C CA . TYR A 1 301 ? -18.756 4.194 27.601 1.00 39.53 301 TYR A CA 1
ATOM 2592 C C . TYR A 1 301 ? -18.891 4.966 26.278 1.00 39.53 301 TYR A C 1
ATOM 2594 O O . TYR A 1 301 ? -19.822 5.754 26.144 1.00 39.53 301 TYR A O 1
ATOM 2602 N N . ASN A 1 302 ? -18.038 4.740 25.274 1.00 39.59 302 ASN A N 1
ATOM 2603 C CA . ASN A 1 302 ? -18.212 5.390 23.967 1.00 39.59 302 ASN A CA 1
ATOM 2604 C C . ASN A 1 302 ? -18.572 4.364 22.886 1.00 39.59 302 ASN A C 1
ATOM 2606 O O . ASN A 1 302 ? -17.788 3.465 22.601 1.00 39.59 302 ASN A O 1
ATOM 2610 N N . ASN A 1 303 ? -19.765 4.537 22.306 1.00 40.72 303 ASN A N 1
ATOM 2611 C CA . ASN A 1 303 ? -20.410 3.657 21.329 1.00 40.72 303 ASN A CA 1
ATOM 2612 C C . ASN A 1 303 ? -19.455 3.108 20.253 1.00 40.72 303 ASN A C 1
ATOM 2614 O O . ASN A 1 303 ? -18.780 3.855 19.544 1.00 40.72 303 ASN A O 1
ATOM 2618 N N . TYR A 1 304 ? -19.447 1.780 20.159 1.00 48.38 304 TYR A N 1
ATOM 2619 C CA . TYR A 1 304 ? -18.505 0.935 19.437 1.00 48.38 304 TYR A CA 1
ATOM 2620 C C . TYR A 1 304 ? -18.787 0.864 17.928 1.00 48.38 304 TYR A C 1
ATOM 2622 O O . TYR A 1 304 ? -19.850 0.399 17.526 1.00 48.38 304 TYR A O 1
ATOM 2630 N N . TYR A 1 305 ? -17.800 1.204 17.090 1.00 50.22 305 TYR A N 1
ATOM 2631 C CA . TYR A 1 305 ? -17.769 0.801 15.674 1.00 50.22 305 TYR A CA 1
ATOM 2632 C C . TYR A 1 305 ? -16.429 0.175 15.317 1.00 50.22 305 TYR A C 1
ATOM 2634 O O . TYR A 1 305 ? -15.554 0.740 14.676 1.00 50.22 305 TYR A O 1
ATOM 2642 N N . GLU A 1 306 ? -16.260 -1.048 15.783 1.00 56.69 306 GLU A N 1
ATOM 2643 C CA . GLU A 1 306 ? -14.970 -1.682 15.912 1.00 56.69 306 GLU A CA 1
ATOM 2644 C C . GLU A 1 306 ? -14.533 -2.446 14.651 1.00 56.69 306 GLU A C 1
ATOM 2646 O O . GLU A 1 306 ? -14.411 -3.662 14.683 1.00 56.69 306 GLU A O 1
ATOM 2651 N N . LEU A 1 307 ? -14.137 -1.745 13.578 1.00 55.38 307 LEU A N 1
ATOM 2652 C CA . LEU A 1 307 ? -13.266 -2.252 12.491 1.00 55.38 307 LEU A CA 1
ATOM 2653 C C . LEU A 1 307 ? -12.498 -1.083 11.837 1.00 55.38 307 LEU A C 1
ATOM 2655 O O . LEU A 1 307 ? -13.121 -0.150 11.334 1.00 55.38 307 LEU A O 1
ATOM 2659 N N . TYR A 1 308 ? -11.160 -1.137 11.786 1.00 71.94 308 TYR A N 1
ATOM 2660 C CA . TYR A 1 308 ? -10.306 -0.082 11.198 1.00 71.94 308 TYR A CA 1
ATOM 2661 C C . TYR A 1 308 ? -9.492 -0.543 9.974 1.00 71.94 308 TYR A C 1
ATOM 2663 O O . TYR A 1 308 ? -8.422 -0.011 9.686 1.00 71.94 308 TYR A O 1
ATOM 2671 N N . SER A 1 309 ? -10.001 -1.525 9.226 1.00 76.12 309 SER A N 1
ATOM 2672 C CA . SER A 1 309 ? -9.429 -1.895 7.930 1.00 76.12 309 SER A CA 1
ATOM 2673 C C . SER A 1 309 ? -9.838 -0.893 6.845 1.00 76.12 309 SER A C 1
ATOM 2675 O O . SER A 1 309 ? -10.796 -0.130 7.005 1.00 76.12 309 SER A O 1
ATOM 2677 N N . TYR A 1 310 ? -9.145 -0.914 5.700 1.00 82.12 310 TYR A N 1
ATOM 2678 C CA . TYR A 1 310 ? -9.568 -0.129 4.535 1.00 82.12 310 TYR A CA 1
ATOM 2679 C C . TYR A 1 310 ? -11.042 -0.388 4.202 1.00 82.12 310 TYR A C 1
ATOM 2681 O O . TYR A 1 310 ? -11.809 0.551 4.018 1.00 82.12 310 TYR A O 1
ATOM 2689 N N . ARG A 1 311 ? -11.457 -1.662 4.177 1.00 77.00 311 ARG A N 1
ATOM 2690 C CA . ARG A 1 311 ? -12.820 -2.066 3.819 1.00 77.00 311 ARG A CA 1
ATOM 2691 C C . ARG A 1 311 ? -13.858 -1.494 4.777 1.00 77.00 311 ARG A C 1
ATOM 2693 O O . ARG A 1 311 ? -14.851 -0.941 4.313 1.00 77.00 311 ARG A O 1
ATOM 2700 N N . SER A 1 312 ? -13.647 -1.611 6.086 1.00 76.75 312 SER A N 1
ATOM 2701 C CA . SER A 1 312 ? -14.618 -1.113 7.063 1.00 76.75 312 SER A CA 1
ATOM 2702 C C . SER A 1 312 ? -14.743 0.407 7.016 1.00 76.75 312 SER A C 1
ATOM 2704 O O . SER A 1 312 ? -15.858 0.925 7.011 1.00 76.75 312 SER A O 1
ATOM 2706 N N . LEU A 1 313 ? -13.620 1.118 6.896 1.00 80.25 313 LEU A N 1
ATOM 2707 C CA . LEU A 1 313 ? -13.613 2.572 6.750 1.00 80.25 313 LEU A CA 1
ATOM 2708 C C . LEU A 1 313 ? -14.235 3.011 5.421 1.00 80.25 313 LEU A C 1
ATOM 2710 O O . LEU A 1 313 ? -15.022 3.951 5.398 1.00 80.25 313 LEU A O 1
ATOM 2714 N N . ASN A 1 314 ? -13.952 2.312 4.323 1.00 82.38 314 ASN A N 1
ATOM 2715 C CA . ASN A 1 314 ? -14.543 2.605 3.021 1.00 82.38 314 ASN A CA 1
ATOM 2716 C C . ASN A 1 314 ? -16.068 2.397 3.028 1.00 82.38 314 ASN A C 1
ATOM 2718 O O . ASN A 1 314 ? -16.813 3.230 2.517 1.00 82.38 314 ASN A O 1
ATOM 2722 N N . ILE A 1 315 ? -16.560 1.326 3.661 1.00 75.50 315 ILE A N 1
ATOM 2723 C CA . ILE A 1 315 ? -18.001 1.095 3.849 1.00 75.50 315 ILE A CA 1
ATOM 2724 C C . ILE A 1 315 ? -18.611 2.210 4.708 1.00 75.50 315 ILE A C 1
ATOM 2726 O O . ILE A 1 315 ? -19.626 2.791 4.334 1.00 75.50 315 ILE A O 1
ATOM 2730 N N . PHE A 1 316 ? -17.975 2.561 5.827 1.00 77.25 316 PHE A N 1
ATOM 2731 C CA . PHE A 1 316 ? -18.450 3.637 6.696 1.00 77.25 316 PHE A CA 1
ATOM 2732 C C . PHE A 1 316 ? -18.574 4.974 5.945 1.00 77.25 316 PHE A C 1
ATOM 2734 O O . PHE A 1 316 ? -19.613 5.634 6.013 1.00 77.25 316 PHE A O 1
ATOM 2741 N N . LEU A 1 317 ? -17.540 5.359 5.192 1.00 79.56 317 LEU A N 1
ATOM 2742 C CA . LEU A 1 317 ? -17.509 6.624 4.455 1.00 79.56 317 LEU A CA 1
ATOM 2743 C C . LEU A 1 317 ? -18.470 6.621 3.255 1.00 79.56 317 LEU A C 1
ATOM 2745 O O . LEU A 1 317 ? -19.163 7.616 3.038 1.00 79.56 317 LEU A O 1
ATOM 2749 N N . SER A 1 318 ? -18.590 5.508 2.525 1.00 77.56 318 SER A N 1
ATOM 2750 C CA . SER A 1 318 ? -19.534 5.388 1.401 1.00 77.56 318 SER A CA 1
ATOM 2751 C C . SER A 1 318 ? -20.994 5.505 1.846 1.00 77.56 318 SER A C 1
ATOM 2753 O O . SER A 1 318 ? -21.756 6.249 1.227 1.00 77.56 318 SER A O 1
ATOM 2755 N N . ILE A 1 319 ? -21.379 4.866 2.958 1.00 67.19 319 ILE A N 1
ATOM 2756 C CA . ILE A 1 319 ? -22.727 4.997 3.540 1.00 67.19 319 ILE A CA 1
ATOM 2757 C C . ILE A 1 319 ? -23.006 6.453 3.923 1.00 67.19 319 ILE A C 1
ATOM 2759 O O . ILE A 1 319 ? -24.085 6.978 3.651 1.00 67.19 319 ILE A O 1
ATOM 2763 N N . LYS A 1 320 ? -22.034 7.141 4.530 1.00 65.19 320 LYS A N 1
ATOM 2764 C CA . LYS A 1 320 ? -22.204 8.552 4.896 1.00 65.19 320 LYS A CA 1
ATOM 2765 C C . LYS A 1 320 ? -22.310 9.470 3.681 1.00 65.19 320 LYS A C 1
ATOM 2767 O O . LYS A 1 320 ? -23.048 10.446 3.757 1.00 65.19 320 LYS A O 1
ATOM 2772 N N . ASN A 1 321 ? -21.646 9.149 2.573 1.00 61.38 321 ASN A N 1
ATOM 2773 C CA . ASN A 1 321 ? -21.778 9.898 1.323 1.00 61.38 321 ASN A CA 1
ATOM 2774 C C . ASN A 1 321 ? -23.160 9.692 0.662 1.00 61.38 321 ASN A C 1
ATOM 2776 O O . ASN A 1 321 ? -23.760 10.634 0.149 1.00 61.38 321 ASN A O 1
ATOM 2780 N N . LEU A 1 322 ? -23.723 8.480 0.750 1.00 53.41 322 LEU A N 1
ATOM 2781 C CA . LEU A 1 322 ? -25.066 8.148 0.244 1.00 53.41 322 LEU A CA 1
ATOM 2782 C C . LEU A 1 322 ? -26.210 8.896 0.960 1.00 53.41 322 LEU A C 1
ATOM 2784 O O . LEU A 1 322 ? -27.294 9.040 0.391 1.00 53.41 322 LEU A O 1
ATOM 2788 N N . ASN A 1 323 ? -25.975 9.440 2.161 1.00 47.03 323 ASN A N 1
ATOM 2789 C CA . ASN A 1 323 ? -26.951 10.244 2.914 1.00 47.03 323 ASN A CA 1
ATOM 2790 C C . ASN A 1 323 ? -27.354 11.569 2.232 1.00 47.03 323 ASN A C 1
ATOM 2792 O O . ASN A 1 323 ? -28.208 12.278 2.759 1.00 47.03 323 ASN A O 1
ATOM 2796 N N . LEU A 1 324 ? -26.788 11.901 1.067 1.00 44.62 324 LEU A N 1
ATOM 2797 C CA . LEU A 1 324 ? -27.261 12.999 0.219 1.00 44.62 324 LEU A CA 1
ATOM 2798 C C . LEU A 1 324 ? -28.525 12.654 -0.601 1.00 44.62 324 LEU A C 1
ATOM 2800 O O . LEU A 1 324 ? -29.151 13.575 -1.116 1.00 44.62 324 LEU A O 1
ATOM 2804 N N . PHE A 1 325 ? -28.932 11.378 -0.715 1.00 36.34 325 PHE A N 1
ATOM 2805 C CA . PHE A 1 325 ? -29.998 10.961 -1.650 1.00 36.34 325 PHE A CA 1
ATOM 2806 C C . PHE A 1 325 ? -31.158 10.126 -1.074 1.00 36.34 325 PHE A C 1
ATOM 2808 O O . PHE A 1 325 ? -32.105 9.846 -1.808 1.00 36.34 325 PHE A O 1
ATOM 2815 N N . LEU A 1 326 ? -31.147 9.736 0.207 1.00 37.56 326 LEU A N 1
ATOM 2816 C CA . LEU A 1 326 ? -32.223 8.921 0.798 1.00 37.56 326 LEU A CA 1
ATOM 2817 C C . LEU A 1 326 ? -33.082 9.728 1.791 1.00 37.56 326 LEU A C 1
ATOM 2819 O O . LEU A 1 326 ? -32.531 10.391 2.674 1.00 37.56 326 LEU A O 1
ATOM 2823 N N . PRO A 1 327 ? -34.427 9.674 1.690 1.00 38.75 327 PRO A N 1
ATOM 2824 C CA . PRO A 1 327 ? -35.316 10.393 2.594 1.00 38.75 327 PRO A CA 1
ATOM 2825 C C . PRO A 1 327 ? -35.131 9.914 4.040 1.00 38.75 327 PRO A C 1
ATOM 2827 O O . PRO A 1 327 ? -35.025 8.716 4.311 1.00 38.75 327 PRO A O 1
ATOM 2830 N N . HIS A 1 328 ? -35.134 10.873 4.972 1.00 38.16 328 HIS A N 1
ATOM 2831 C CA . HIS A 1 328 ? -34.906 10.716 6.418 1.00 38.16 328 HIS A CA 1
ATOM 2832 C C . HIS A 1 328 ? -35.624 9.528 7.094 1.00 38.16 328 HIS A C 1
ATOM 2834 O O . HIS A 1 328 ? -35.139 9.026 8.105 1.00 38.16 328 HIS A O 1
ATOM 2840 N N . TYR A 1 329 ? -36.735 9.040 6.539 1.00 36.53 329 TYR A N 1
ATOM 2841 C CA . TYR A 1 329 ? -37.529 7.940 7.095 1.00 36.53 329 TYR A CA 1
ATOM 2842 C C . TYR A 1 329 ? -36.870 6.551 7.027 1.00 36.53 329 TYR A C 1
ATOM 2844 O O . TYR A 1 329 ? -37.165 5.703 7.864 1.00 36.53 329 TYR A O 1
ATOM 2852 N N . ILE A 1 330 ? -35.957 6.294 6.084 1.00 45.06 330 ILE A N 1
ATOM 2853 C CA . ILE A 1 330 ? -35.222 5.011 6.049 1.00 45.06 330 ILE A CA 1
ATOM 2854 C C . ILE A 1 330 ? -34.074 5.029 7.075 1.00 45.06 330 ILE A C 1
ATOM 2856 O O . ILE A 1 330 ? -33.740 4.007 7.673 1.00 45.06 330 ILE A O 1
ATOM 2860 N N . LEU A 1 331 ? -33.526 6.216 7.356 1.00 39.25 331 LEU A N 1
ATOM 2861 C CA . LEU A 1 331 ? -32.474 6.439 8.350 1.00 39.25 331 LEU A CA 1
ATOM 2862 C C . LEU A 1 331 ? -32.964 6.312 9.795 1.00 39.25 331 LEU A C 1
ATOM 2864 O O . LEU A 1 331 ? -32.191 5.879 10.645 1.00 39.25 331 LEU A O 1
ATOM 2868 N N . THR A 1 332 ? -34.219 6.655 10.094 1.00 39.09 332 THR A N 1
ATOM 2869 C CA . THR A 1 332 ? -34.777 6.446 11.440 1.00 39.09 332 THR A CA 1
ATOM 2870 C C . THR A 1 332 ? -34.919 4.958 11.747 1.00 39.09 332 THR A C 1
ATOM 2872 O O . THR A 1 332 ? -34.494 4.530 12.814 1.00 39.09 332 THR A O 1
ATOM 2875 N N . LEU A 1 333 ? -35.376 4.143 10.792 1.00 37.38 333 LEU A N 1
ATOM 2876 C CA . LEU A 1 333 ? -35.396 2.681 10.931 1.00 37.38 333 LEU A CA 1
ATOM 2877 C C . LEU A 1 333 ? -33.982 2.084 11.037 1.00 37.38 333 LEU A C 1
ATOM 2879 O O . LEU A 1 333 ? -33.743 1.233 11.890 1.00 37.38 333 LEU A O 1
ATOM 2883 N N . TYR A 1 334 ? -33.021 2.571 10.245 1.00 41.50 334 TYR A N 1
ATOM 2884 C CA . TYR A 1 334 ? -31.635 2.082 10.275 1.00 41.50 334 TYR A CA 1
ATOM 2885 C C . TYR A 1 334 ? -30.894 2.455 11.573 1.00 41.50 334 TYR A C 1
ATOM 2887 O O . TYR A 1 334 ? -30.164 1.638 12.131 1.00 41.50 334 TYR A O 1
ATOM 2895 N N . ASN A 1 335 ? -31.124 3.664 12.102 1.00 33.53 335 ASN A N 1
ATOM 2896 C CA . ASN A 1 335 ? -30.577 4.086 13.391 1.00 33.53 335 ASN A CA 1
ATOM 2897 C C . ASN A 1 335 ? -31.234 3.336 14.557 1.00 33.53 335 ASN A C 1
ATOM 2899 O O . ASN A 1 335 ? -30.522 2.965 15.480 1.00 33.53 335 ASN A O 1
ATOM 2903 N N . ILE A 1 336 ? -32.541 3.048 14.513 1.00 38.28 336 ILE A N 1
ATOM 2904 C CA . ILE A 1 336 ? -33.221 2.237 15.543 1.00 38.28 336 ILE A CA 1
ATOM 2905 C C . ILE A 1 336 ? -32.658 0.805 15.584 1.00 38.28 336 ILE A C 1
ATOM 2907 O O . ILE A 1 336 ? -32.472 0.257 16.667 1.00 38.28 336 ILE A O 1
ATOM 2911 N N . ILE A 1 337 ? -32.308 0.222 14.432 1.00 39.94 337 ILE A N 1
ATOM 2912 C CA . ILE A 1 337 ? -31.718 -1.128 14.356 1.00 39.94 337 ILE A CA 1
ATOM 2913 C C . ILE A 1 337 ? -30.254 -1.150 14.838 1.00 39.94 337 ILE A C 1
ATOM 2915 O O . ILE A 1 337 ? -29.823 -2.129 15.439 1.00 39.94 337 ILE A O 1
ATOM 2919 N N . LEU A 1 338 ? -29.498 -0.065 14.642 1.00 38.41 338 LEU A N 1
ATOM 2920 C CA . LEU A 1 338 ? -28.141 0.104 15.188 1.00 38.41 338 LEU A CA 1
ATOM 2921 C C . LEU A 1 338 ? -28.111 0.497 16.679 1.00 38.41 338 LEU A C 1
ATOM 2923 O O . LEU A 1 338 ? -27.073 0.349 17.321 1.00 38.41 338 LEU A O 1
ATOM 2927 N N . LEU A 1 339 ? -29.222 1.001 17.226 1.00 34.56 339 LEU A N 1
ATOM 2928 C CA . LEU A 1 339 ? -29.349 1.485 18.609 1.00 34.56 339 LEU A CA 1
ATOM 2929 C C . LEU A 1 339 ? -29.841 0.427 19.604 1.00 34.56 339 LEU A C 1
ATOM 2931 O O . LEU A 1 339 ? -29.878 0.722 20.797 1.00 34.56 339 LEU A O 1
ATOM 2935 N N . LEU A 1 340 ? -30.219 -0.779 19.167 1.00 27.34 340 LEU A N 1
ATOM 2936 C CA . LEU A 1 340 ? -30.617 -1.840 20.092 1.00 27.34 340 LEU A CA 1
ATOM 2937 C C . LEU A 1 340 ? -29.372 -2.438 20.772 1.00 27.34 340 LEU A C 1
ATOM 2939 O O . LEU A 1 340 ? -28.560 -3.084 20.104 1.00 27.34 340 LEU A O 1
ATOM 2943 N N . PRO A 1 341 ? -29.204 -2.277 22.098 1.00 29.59 341 PRO A N 1
ATOM 2944 C CA . PRO A 1 341 ? -28.193 -3.022 22.821 1.00 29.59 341 PRO A CA 1
ATOM 2945 C C . PRO A 1 341 ? -28.631 -4.489 22.834 1.00 29.59 341 PRO A C 1
ATOM 2947 O O . PRO A 1 341 ? -29.587 -4.851 23.518 1.00 29.59 341 PRO A O 1
ATOM 2950 N N . HIS A 1 342 ? -27.932 -5.363 22.111 1.00 36.34 342 HIS A N 1
ATOM 2951 C CA . HIS A 1 342 ? -28.091 -6.811 22.272 1.00 36.34 342 HIS A CA 1
ATOM 2952 C C . HIS A 1 342 ? -27.413 -7.292 23.569 1.00 36.34 342 HIS A C 1
ATOM 2954 O O . HIS A 1 342 ? -26.551 -8.160 23.559 1.00 36.34 342 HIS A O 1
ATOM 2960 N N . ASN A 1 343 ? -27.841 -6.739 24.704 1.00 32.91 343 ASN A N 1
ATOM 2961 C CA . ASN A 1 343 ? -27.708 -7.361 26.015 1.00 32.91 343 ASN A CA 1
ATOM 2962 C C . ASN A 1 343 ? -29.095 -7.871 26.412 1.00 32.91 343 ASN A C 1
ATOM 2964 O O . ASN A 1 343 ? -29.822 -7.161 27.099 1.00 32.91 343 ASN A O 1
ATOM 2968 N N . SER A 1 344 ? -29.490 -9.048 25.912 1.00 32.91 344 SER A N 1
ATOM 2969 C CA . SER A 1 344 ? -30.513 -9.949 26.496 1.00 32.91 344 SER A CA 1
ATOM 2970 C C . SER A 1 344 ? -31.076 -10.931 25.463 1.00 32.91 344 SER A C 1
ATOM 2972 O O . SER A 1 344 ? -32.264 -10.952 25.182 1.00 32.91 344 SER A O 1
ATOM 2974 N N . LEU A 1 345 ? -30.235 -11.807 24.916 1.00 28.72 345 LEU A N 1
ATOM 2975 C CA . LEU A 1 345 ? -30.710 -13.103 24.419 1.00 28.72 345 LEU A CA 1
ATOM 2976 C C . LEU A 1 345 ? -29.774 -14.185 24.967 1.00 28.72 345 LEU A C 1
ATOM 2978 O O . LEU A 1 345 ? -29.079 -14.878 24.233 1.00 28.72 345 LEU A O 1
ATOM 2982 N N . TYR A 1 346 ? -29.746 -14.294 26.300 1.00 25.94 346 TYR A N 1
ATOM 2983 C CA . TYR A 1 346 ? -29.509 -15.585 26.938 1.00 25.94 346 TYR A CA 1
ATOM 2984 C C . TYR A 1 346 ? -30.698 -16.469 26.548 1.00 25.94 346 TYR A C 1
ATOM 2986 O O . TYR A 1 346 ? -31.780 -16.348 27.118 1.00 25.94 346 TYR A O 1
ATOM 2994 N N . LEU A 1 347 ? -30.522 -17.308 25.532 1.00 26.22 347 LEU A N 1
ATOM 2995 C CA . LEU A 1 347 ? -31.360 -18.490 25.375 1.00 26.22 347 LEU A CA 1
ATOM 2996 C C . LEU A 1 347 ? -30.837 -19.521 26.385 1.00 26.22 347 LEU A C 1
ATOM 2998 O O . LEU A 1 347 ? -29.653 -19.857 26.315 1.00 26.22 347 LEU A O 1
ATOM 3002 N N . PRO A 1 348 ? -31.652 -19.973 27.355 1.00 26.19 348 PRO A N 1
ATOM 3003 C CA . PRO A 1 348 ? -31.238 -21.025 28.266 1.00 26.19 348 PRO A CA 1
ATOM 3004 C C . PRO A 1 348 ? -30.995 -22.306 27.468 1.00 26.19 348 PRO A C 1
ATOM 3006 O O . PRO A 1 348 ? -31.725 -22.617 26.524 1.00 26.19 348 PRO A O 1
ATOM 3009 N N . GLU A 1 349 ? -29.946 -23.025 27.858 1.00 26.97 349 GLU A N 1
ATOM 3010 C CA . GLU A 1 349 ? -29.648 -24.377 27.404 1.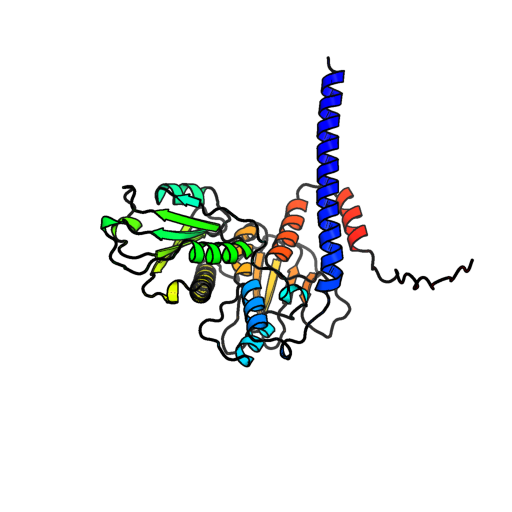00 26.97 349 GLU A CA 1
ATOM 3011 C C . GLU A 1 349 ? -30.925 -25.227 27.470 1.00 26.97 349 GLU A C 1
ATOM 3013 O O . GLU A 1 349 ? -31.520 -25.407 28.534 1.00 26.97 349 GLU A O 1
ATOM 3018 N N . LEU A 1 350 ? -31.370 -25.723 26.314 1.00 26.55 350 LEU A N 1
ATOM 3019 C CA . LEU A 1 350 ? -32.395 -26.755 26.237 1.00 26.55 350 LEU A CA 1
ATOM 3020 C C . LEU A 1 350 ? -31.816 -28.017 26.872 1.00 26.55 350 LEU A C 1
ATOM 3022 O O . LEU A 1 350 ? -31.025 -28.738 26.263 1.00 26.55 350 LEU A O 1
ATOM 3026 N N . SER A 1 351 ? -32.211 -28.249 28.120 1.00 27.02 351 SER A N 1
ATOM 3027 C CA . SER A 1 351 ? -32.029 -29.509 28.811 1.00 27.02 351 SER A CA 1
ATOM 3028 C C . SER A 1 351 ? -32.629 -30.640 27.977 1.00 27.02 351 SER A C 1
ATOM 3030 O O . SER A 1 351 ? -33.767 -30.601 27.505 1.00 27.02 351 SER A O 1
ATOM 3032 N N . THR A 1 352 ? -31.807 -31.659 27.787 1.00 29.69 352 THR A N 1
ATOM 3033 C CA . THR A 1 352 ? -32.136 -32.945 27.198 1.00 29.69 352 THR A CA 1
ATOM 3034 C C . THR A 1 352 ? -33.236 -33.628 28.011 1.00 29.69 352 THR A C 1
ATOM 3036 O O . THR A 1 352 ? -32.972 -34.278 29.020 1.00 29.69 352 THR A O 1
ATOM 3039 N N . TYR A 1 353 ? -34.486 -33.515 27.561 1.00 29.27 353 TYR A N 1
ATOM 3040 C CA . TYR A 1 353 ? -35.533 -34.436 27.987 1.00 29.27 353 TYR A CA 1
ATOM 3041 C C . TYR A 1 353 ? -35.326 -35.775 27.283 1.00 29.27 353 TYR A C 1
ATOM 3043 O O . TYR A 1 353 ? -35.536 -35.922 26.079 1.00 29.27 353 TYR A O 1
ATOM 3051 N N . SER A 1 354 ? -34.883 -36.747 28.071 1.00 28.98 354 SER A N 1
ATOM 3052 C CA . SER A 1 354 ? -35.013 -38.165 27.788 1.00 28.98 354 SER A CA 1
ATOM 3053 C C . SER A 1 354 ? -36.499 -38.529 27.764 1.00 28.98 354 SER A C 1
ATOM 3055 O O . SER A 1 354 ? -37.212 -38.391 28.755 1.00 28.98 354 SER A O 1
ATOM 3057 N N . LEU A 1 355 ? -36.972 -38.999 26.617 1.00 30.36 355 LEU A N 1
ATOM 3058 C CA . LEU A 1 355 ? -38.205 -39.766 26.514 1.00 30.36 355 LEU A CA 1
ATOM 3059 C C . LEU A 1 355 ? -37.784 -41.186 26.167 1.00 30.36 355 LEU A C 1
ATOM 3061 O O . LEU A 1 355 ? -37.350 -41.462 25.052 1.00 30.36 355 LEU A O 1
ATOM 3065 N N . GLY A 1 356 ? -37.851 -42.053 27.174 1.00 29.73 356 GLY A N 1
ATOM 3066 C CA . GLY A 1 356 ? -37.889 -43.484 26.946 1.00 29.73 356 GLY A CA 1
ATOM 3067 C C . GLY A 1 356 ? -39.210 -43.853 26.285 1.00 29.73 356 GLY A C 1
ATOM 3068 O O . GLY A 1 356 ? -40.254 -43.369 26.718 1.00 29.73 356 GLY A O 1
ATOM 3069 N N . ILE A 1 357 ? -39.112 -44.685 25.253 1.00 33.78 357 ILE A N 1
ATOM 3070 C CA . ILE A 1 357 ? -39.856 -45.933 25.044 1.00 33.78 357 ILE A CA 1
ATOM 3071 C C . ILE A 1 357 ? -38.847 -46.906 24.436 1.00 33.78 357 ILE A C 1
ATOM 3073 O O . ILE A 1 357 ? -38.115 -46.474 23.514 1.00 33.78 357 ILE A O 1
#

pLDDT: mean 72.22, std 18.2, range [25.94, 94.12]

Secondary structure (DSSP, 8-state):
-HHHHHHHHHHHHHHHHHHHHHHHHHHHHHHHHHHHHHS-EE-GGGS-HHHHHHHHHHTT---TT---HHHHHHHHHHT-PEEGGGGT--TT-S--PPPEEES-HHHHHHHHHHSTT--EEEEEEPPTTT---S----HHHHHHHHHHHHTTT-EEEEEETTS----HHHHT--S-EEEEEEEPTTSS-EEEEEEE--SGGGGSHHHHHHHHHHHHHHHHHHH--TT-S------EEEEEEE--TT-----HHHHHHHHHHTTTSEEEEEEETT---EEEEEPTT---EEEEEE--TT-TTS------SHHHHHHHHHHHHHTTTS-HHHHHHHHHHHS-------PPP--------

Sequence (357 aa):
MISRYIFVCLYFISFFFINRVYDLYQYYFHLSTHNLFSQQIVSINQLNIKQLQHILNLRGIAYVNINEKYDLIKMVEQTGSVRKIELFEPIEDYTKRQTIVFSSYKQLLDFVDDCKDTIWFIHLLPNEKLRQSLIYLSTDKWQIIERRLSLFNIQTGIVNCSNNEYSNLCRTLYTERFILLIPTINRRSINIYSYNIDSIVHYNYQYILKWLSKTLENHINKNFNWYELPIKNRSILEFQINKNSYSSIIPIYYFTLLYHYGSIINFHINFQENKTFQIKYLFQNSTINTYIYNNNKNNSYNNYYELYSYRSLNIFLSIKNLNLFLPHYILTLYNIILLLPHNSLYLPELSTYSLGI

Mean predicted aligned error: 13.49 Å

InterPro domains:
  IPR042494 E3 ubiquitin-protein ligase RNF103 [PTHR15302] (3-225)

Solvent-accessible surface area (backbone atoms only — not comparable to full-atom values): 20943 Å² total; per-residue (Å²): 116,69,68,61,54,51,52,52,51,49,48,55,51,51,52,50,50,52,51,51,50,49,54,51,48,55,48,49,53,54,48,55,60,44,52,74,43,43,70,46,73,48,68,68,86,81,55,50,65,70,53,49,53,46,39,32,54,72,53,45,49,55,62,72,94,67,81,55,62,68,60,48,48,52,56,46,55,52,70,28,84,48,36,52,43,61,75,67,62,65,75,75,77,58,74,85,73,74,72,45,75,31,70,27,67,65,61,43,49,58,54,46,68,71,45,64,55,47,41,37,44,31,42,39,39,35,19,76,91,56,51,72,62,91,78,74,87,50,71,70,60,48,52,54,46,45,46,61,37,46,64,42,64,37,43,50,31,36,32,44,42,64,46,90,65,86,42,76,71,49,76,73,26,38,47,49,30,41,35,40,40,39,50,39,84,94,50,99,48,72,48,78,45,80,45,79,54,88,51,81,68,60,74,37,59,43,51,44,45,43,50,49,42,52,50,51,52,53,50,43,67,74,75,46,61,92,88,68,67,73,95,60,90,44,32,36,42,35,40,35,37,34,50,51,99,89,65,66,82,72,42,40,34,58,57,44,50,40,54,59,39,48,87,71,34,47,76,45,80,43,78,36,72,95,43,65,24,31,32,36,38,36,49,55,97,48,94,59,78,42,50,45,37,74,60,63,92,82,66,95,79,70,77,84,47,83,56,88,45,49,62,48,46,49,51,54,51,52,57,62,61,53,63,80,76,60,66,70,73,60,53,53,57,53,49,54,67,72,64,58,76,89,82,80,79,84,74,77,82,80,75,83,78,84,76,88,131